Protein AF-A0A061GAI1-F1 (afdb_monomer_lite)

InterPro domains:
  IPR012349 FMN-binding split barrel [G3DSA:2.30.110.10] (2-91)
  IPR019595 Domain of unknown function DUF2470 [PF10615] (101-173)
  IPR037119 Haem oxygenase HugZ-like superfamily [G3DSA:3.20.180.10] (92-208)

Secondary structure (DSSP, 8-state):
------PPPS--EEEEEEE-STT--EEEEEEEEE----HHHHHHHHHHHHHHHSSPPPGGG--EEEEEEEEEESSTT---EEEEHHHHHHPPPPTTTTTHHHHHHHHHHH-HHHHHHHHHHTB--SS--SEEEEEEEETTEEEEEEEETTTEEEEEEEE-SS---SHHHHHHHHHHHHHHHHHHHTTSS---SPPB--EEEE------

Structure (mmCIF, N/CA/C/O backbone):
data_AF-A0A061GAI1-F1
#
_entry.id   AF-A0A061GAI1-F1
#
loop_
_atom_site.group_PDB
_atom_site.id
_atom_site.type_symbol
_atom_site.label_atom_id
_atom_site.label_alt_id
_atom_site.label_comp_id
_atom_site.label_asym_id
_atom_site.label_entity_id
_atom_site.label_seq_id
_atom_site.pdbx_PDB_ins_code
_atom_site.Cartn_x
_atom_site.Cartn_y
_atom_site.Cartn_z
_atom_site.occupancy
_atom_site.B_iso_or_equiv
_atom_site.auth_seq_id
_atom_site.auth_comp_id
_atom_site.auth_asym_id
_atom_site.auth_atom_id
_atom_site.pdbx_PDB_model_num
ATOM 1 N N . LEU A 1 1 ? 38.152 -10.320 -7.943 1.00 37.53 1 LEU A N 1
ATOM 2 C CA . LEU A 1 1 ? 36.705 -10.615 -7.884 1.00 37.53 1 LEU A CA 1
ATOM 3 C C . LEU A 1 1 ? 36.235 -10.649 -9.319 1.00 37.53 1 LEU A C 1
ATOM 5 O O . LEU A 1 1 ? 36.375 -9.650 -10.009 1.00 37.53 1 LEU A O 1
ATOM 9 N N . ASP A 1 2 ? 35.877 -11.839 -9.777 1.00 37.03 2 ASP A N 1
ATOM 10 C CA . ASP A 1 2 ? 35.670 -12.179 -11.182 1.00 37.03 2 ASP A CA 1
ATOM 11 C C . ASP A 1 2 ? 34.522 -11.339 -11.770 1.00 37.03 2 ASP A C 1
ATOM 13 O O . ASP A 1 2 ? 33.359 -11.527 -11.408 1.00 37.03 2 ASP A O 1
ATOM 17 N N . GLN A 1 3 ? 34.841 -10.372 -12.637 1.00 46.69 3 GLN A N 1
ATOM 18 C CA . GLN A 1 3 ? 33.848 -9.680 -13.462 1.00 46.69 3 GLN A CA 1
ATOM 19 C C . GLN A 1 3 ? 33.418 -10.646 -14.565 1.00 46.69 3 GLN A C 1
ATOM 21 O O . GLN A 1 3 ? 33.837 -10.546 -15.716 1.00 46.69 3 GLN A O 1
ATOM 26 N N . ALA A 1 4 ? 32.575 -11.611 -14.207 1.00 45.88 4 ALA A N 1
ATOM 27 C CA . ALA A 1 4 ? 31.812 -12.345 -15.194 1.00 45.88 4 ALA A CA 1
ATOM 28 C C . ALA A 1 4 ? 30.815 -11.359 -15.816 1.00 45.88 4 ALA A C 1
ATOM 30 O O . ALA A 1 4 ? 29.694 -11.200 -15.326 1.00 45.88 4 ALA A O 1
ATOM 31 N N . SER A 1 5 ? 31.224 -10.679 -16.888 1.00 52.88 5 SER A N 1
ATOM 32 C CA . SER A 1 5 ? 30.297 -10.096 -17.848 1.00 52.88 5 SER A CA 1
ATOM 33 C C . SER A 1 5 ? 29.480 -11.255 -18.414 1.00 52.88 5 SER A C 1
ATOM 35 O O . SER A 1 5 ? 29.870 -11.937 -19.360 1.00 52.88 5 SER A O 1
ATOM 37 N N . ARG A 1 6 ? 28.367 -11.575 -17.745 1.00 64.75 6 ARG A N 1
ATOM 38 C CA . ARG A 1 6 ? 27.438 -12.599 -18.214 1.00 64.75 6 ARG A CA 1
ATOM 39 C C . ARG A 1 6 ? 26.911 -12.102 -19.552 1.00 64.75 6 ARG A C 1
ATOM 41 O O . ARG A 1 6 ? 26.123 -11.162 -19.594 1.00 64.75 6 ARG A O 1
ATOM 48 N N . GLN A 1 7 ? 27.422 -12.684 -20.635 1.00 68.50 7 GLN A N 1
ATOM 49 C CA . GLN A 1 7 ? 26.947 -12.399 -21.981 1.00 68.50 7 GLN A CA 1
ATOM 50 C C . GLN A 1 7 ? 25.434 -12.612 -22.009 1.00 68.50 7 GLN A C 1
ATOM 52 O O . GLN A 1 7 ? 24.927 -13.573 -21.422 1.00 68.50 7 GLN A O 1
ATOM 57 N N . LEU A 1 8 ? 24.719 -11.688 -22.649 1.00 71.69 8 LEU A N 1
ATOM 58 C CA . LEU A 1 8 ? 23.270 -11.771 -22.747 1.00 71.69 8 LEU A CA 1
ATOM 59 C C . LEU A 1 8 ? 22.895 -13.091 -23.436 1.00 71.69 8 LEU A C 1
ATOM 61 O O . LEU A 1 8 ? 23.453 -13.431 -24.481 1.00 71.69 8 LEU A O 1
ATOM 65 N N . SER A 1 9 ? 21.970 -13.837 -22.836 1.00 81.75 9 SER A N 1
ATOM 66 C CA . SER A 1 9 ? 21.435 -15.060 -23.437 1.00 81.75 9 SER A CA 1
ATOM 67 C C . SER A 1 9 ? 20.745 -14.742 -24.768 1.00 81.75 9 SER A C 1
ATOM 69 O O . SER A 1 9 ? 20.179 -13.663 -24.943 1.00 81.75 9 SER A O 1
ATOM 71 N N . VAL A 1 10 ? 20.757 -15.700 -25.703 1.00 86.12 10 VAL A N 1
ATOM 72 C CA . VAL A 1 10 ? 19.958 -15.615 -26.940 1.00 86.12 10 VAL A CA 1
ATOM 73 C C . VAL A 1 10 ? 18.463 -15.573 -26.608 1.00 86.12 10 VAL A C 1
ATOM 75 O O . VAL A 1 10 ? 17.697 -14.879 -27.275 1.00 86.12 10 VAL A O 1
ATOM 78 N N . ASP A 1 11 ? 18.054 -16.290 -25.557 1.00 91.75 11 ASP A N 1
ATOM 79 C CA . ASP A 1 11 ? 16.710 -16.176 -25.001 1.00 91.75 11 ASP A CA 1
ATOM 80 C C . ASP A 1 11 ? 16.627 -14.939 -24.107 1.00 91.75 11 ASP A C 1
ATOM 82 O O . ASP A 1 11 ? 17.272 -14.869 -23.059 1.00 91.75 11 ASP A O 1
ATOM 86 N N . LYS A 1 12 ? 15.822 -13.973 -24.545 1.00 92.94 12 LYS A N 1
ATOM 87 C CA . LYS A 1 12 ? 15.635 -12.689 -23.871 1.00 92.94 12 LYS A CA 1
ATOM 88 C C . LYS A 1 12 ? 14.519 -12.712 -22.835 1.00 92.94 12 LYS A C 1
ATOM 90 O O . LYS A 1 12 ? 14.360 -11.729 -22.114 1.00 92.94 12 LYS A O 1
ATOM 95 N N . ARG A 1 13 ? 13.730 -13.792 -22.759 1.00 96.06 13 ARG A N 1
ATOM 96 C CA . ARG A 1 13 ? 12.637 -13.903 -21.784 1.00 96.06 13 ARG A CA 1
ATOM 97 C C . ARG A 1 13 ? 13.209 -13.812 -20.378 1.00 96.06 13 ARG A C 1
ATOM 99 O O . ARG A 1 13 ? 14.123 -14.548 -20.014 1.00 96.06 13 ARG A O 1
ATOM 106 N N . SER A 1 14 ? 12.670 -12.892 -19.594 1.00 96.25 14 SER A N 1
ATOM 107 C CA . SER A 1 14 ? 13.205 -12.554 -18.283 1.00 96.25 14 SER A CA 1
ATOM 108 C C . SER A 1 14 ? 12.109 -12.117 -17.321 1.00 96.25 14 SER A C 1
ATOM 110 O O . SER A 1 14 ? 10.992 -11.759 -17.710 1.00 96.25 14 SER A O 1
ATOM 112 N N . THR A 1 15 ? 12.452 -12.148 -16.039 1.00 97.25 15 THR A N 1
ATOM 113 C CA . THR A 1 15 ? 11.617 -11.622 -14.964 1.00 97.25 15 THR A CA 1
ATOM 114 C C . THR A 1 15 ? 12.468 -10.813 -13.995 1.00 97.25 15 THR A C 1
ATOM 116 O O . THR A 1 15 ? 13.561 -11.250 -13.633 1.00 97.25 15 THR A O 1
ATOM 119 N N . LEU A 1 16 ? 11.950 -9.677 -13.532 1.00 97.81 16 LEU A N 1
ATOM 120 C CA . LEU A 1 16 ? 12.529 -8.873 -12.458 1.00 97.81 16 LEU A CA 1
ATOM 121 C C . LEU A 1 16 ? 11.584 -8.892 -11.256 1.00 97.81 16 LEU A C 1
ATOM 123 O O . LEU A 1 16 ? 10.466 -8.390 -11.342 1.00 97.81 16 LEU A O 1
ATOM 127 N N . HIS A 1 17 ? 12.042 -9.466 -10.148 1.00 97.50 17 HIS A N 1
ATOM 128 C CA . HIS A 1 17 ? 11.300 -9.528 -8.892 1.00 97.50 17 HIS A CA 1
ATOM 129 C C . HIS A 1 17 ? 11.787 -8.442 -7.926 1.00 97.50 17 HIS A C 1
ATOM 131 O O . HIS A 1 17 ? 12.995 -8.281 -7.740 1.00 97.50 17 HIS A O 1
ATOM 137 N N . VAL A 1 18 ? 10.856 -7.701 -7.323 1.00 96.31 18 VAL A N 1
ATOM 138 C CA . VAL A 1 18 ? 11.131 -6.610 -6.378 1.00 96.31 18 VAL A CA 1
ATOM 139 C C . VAL A 1 18 ? 10.236 -6.761 -5.150 1.00 96.31 18 VAL A C 1
ATOM 141 O O . VAL A 1 18 ? 9.047 -7.042 -5.281 1.00 96.31 18 VAL A O 1
ATOM 144 N N . GLN A 1 19 ? 10.812 -6.538 -3.969 1.00 93.88 19 GLN A N 1
ATOM 145 C CA . GLN A 1 19 ? 10.143 -6.595 -2.666 1.00 93.88 19 GLN A CA 1
ATOM 146 C C . GLN A 1 19 ? 10.294 -5.257 -1.935 1.00 93.88 19 GLN A C 1
ATOM 148 O O . GLN A 1 19 ? 11.294 -4.558 -2.127 1.00 93.88 19 GLN A O 1
ATOM 153 N N . CYS A 1 20 ? 9.322 -4.898 -1.095 1.00 85.81 20 CYS A N 1
ATOM 154 C CA . CYS A 1 20 ? 9.329 -3.642 -0.345 1.00 85.81 20 CYS A CA 1
ATOM 155 C C . CYS A 1 20 ? 8.796 -3.829 1.084 1.00 85.81 20 CYS A C 1
ATOM 157 O O . CYS A 1 20 ? 7.689 -4.305 1.255 1.00 85.81 20 CYS A O 1
ATOM 159 N N . GLY A 1 21 ? 9.533 -3.408 2.115 1.00 71.38 21 GLY A N 1
ATOM 160 C CA . GLY A 1 21 ? 8.983 -3.230 3.469 1.00 71.38 21 GLY A CA 1
ATOM 161 C C . GLY A 1 21 ? 8.594 -4.496 4.260 1.00 71.38 21 GLY A C 1
ATOM 162 O O . GLY A 1 21 ? 8.934 -5.625 3.903 1.00 71.38 21 GLY A O 1
ATOM 163 N N . LEU A 1 22 ? 7.895 -4.262 5.384 1.00 60.31 22 LEU A N 1
ATOM 164 C CA . LEU A 1 22 ? 7.613 -5.233 6.463 1.00 60.31 22 LEU A CA 1
ATOM 165 C C . LEU A 1 22 ? 6.396 -6.154 6.222 1.00 60.31 22 LEU A C 1
ATOM 167 O O . LEU A 1 22 ? 6.447 -7.311 6.617 1.00 60.31 22 LEU A O 1
ATOM 171 N N . ARG A 1 23 ? 5.325 -5.680 5.559 1.00 69.31 23 ARG A N 1
ATOM 172 C CA . ARG A 1 23 ? 4.227 -6.519 4.990 1.00 69.31 23 ARG A CA 1
ATOM 173 C C . ARG A 1 23 ? 4.619 -7.114 3.628 1.00 69.31 23 ARG A C 1
ATOM 175 O O . ARG A 1 23 ? 3.780 -7.449 2.814 1.00 69.31 23 ARG A O 1
ATOM 182 N N . THR A 1 24 ? 5.911 -7.029 3.333 1.00 85.81 24 THR A N 1
ATOM 183 C CA . THR A 1 24 ? 6.605 -7.285 2.075 1.00 85.81 24 THR A CA 1
ATOM 184 C C . THR A 1 24 ? 5.720 -7.358 0.818 1.00 85.81 24 THR A C 1
ATOM 186 O O . THR A 1 24 ? 5.683 -8.425 0.201 1.00 85.81 24 THR A O 1
ATOM 189 N N . PRO A 1 25 ? 5.053 -6.264 0.368 1.00 92.12 25 PRO A N 1
ATOM 190 C CA . PRO A 1 25 ? 4.434 -6.251 -0.949 1.00 92.12 25 PRO A CA 1
ATOM 191 C C . PRO A 1 25 ? 5.486 -6.456 -2.033 1.00 92.12 25 PRO A C 1
ATOM 193 O O . PRO A 1 25 ? 6.634 -6.003 -1.920 1.00 92.12 25 PRO A O 1
ATOM 196 N N . GLN A 1 26 ? 5.099 -7.161 -3.092 1.00 95.00 26 GLN A N 1
ATOM 197 C CA . GLN A 1 26 ? 6.044 -7.643 -4.099 1.00 95.00 26 GLN A CA 1
ATOM 198 C C . GLN A 1 26 ? 5.463 -7.472 -5.484 1.00 95.00 26 GLN A C 1
ATOM 200 O O . GLN A 1 26 ? 4.257 -7.616 -5.698 1.00 95.00 26 GLN A O 1
ATOM 205 N N . CYS A 1 27 ? 6.341 -7.235 -6.449 1.00 96.94 27 CYS A N 1
ATOM 206 C CA . CYS A 1 27 ? 5.964 -7.322 -7.843 1.00 96.94 27 CYS A CA 1
ATOM 207 C C . CYS A 1 27 ? 6.991 -8.106 -8.658 1.00 96.94 27 CYS A C 1
ATOM 209 O O . CYS A 1 27 ? 8.195 -8.057 -8.408 1.00 96.94 27 CYS A O 1
ATOM 211 N N . THR A 1 28 ? 6.497 -8.852 -9.645 1.00 98.00 28 THR A N 1
ATOM 212 C CA . THR A 1 28 ? 7.327 -9.552 -10.627 1.00 98.00 28 THR A CA 1
ATOM 213 C C . THR A 1 28 ? 6.999 -9.020 -12.009 1.00 98.00 28 THR A C 1
ATOM 215 O O . THR A 1 28 ? 5.919 -9.263 -12.545 1.00 98.00 28 THR A O 1
ATOM 218 N N . ILE A 1 29 ? 7.936 -8.279 -12.588 1.00 98.31 29 ILE A N 1
ATOM 219 C CA . ILE A 1 29 ? 7.842 -7.748 -13.945 1.00 98.31 29 ILE A CA 1
ATOM 220 C C . ILE A 1 29 ? 8.307 -8.844 -14.897 1.00 98.31 29 ILE A C 1
ATOM 222 O O . ILE A 1 29 ? 9.451 -9.281 -14.810 1.00 98.31 29 ILE A O 1
ATOM 226 N N . GLN A 1 30 ? 7.435 -9.287 -15.796 1.00 98.25 30 GLN A N 1
ATOM 227 C CA . GLN A 1 30 ? 7.747 -10.268 -16.833 1.00 98.25 30 GLN A CA 1
ATOM 228 C C . GLN A 1 30 ? 7.898 -9.555 -18.179 1.00 98.25 30 GLN A C 1
ATOM 230 O O . GLN A 1 30 ? 7.067 -8.711 -18.525 1.00 98.25 30 GLN A O 1
ATOM 235 N N . GLY A 1 31 ? 8.943 -9.896 -18.934 1.00 97.25 31 GLY A N 1
ATOM 236 C CA . GLY A 1 31 ? 9.213 -9.260 -20.220 1.00 97.25 31 GLY A CA 1
ATOM 237 C C . GLY A 1 31 ? 10.496 -9.728 -20.897 1.00 97.25 31 GLY A C 1
ATOM 238 O O . GLY A 1 31 ? 11.014 -10.809 -20.593 1.00 97.25 31 GLY A O 1
ATOM 239 N N . SER A 1 32 ? 11.037 -8.902 -21.791 1.00 96.00 32 SER A N 1
ATOM 240 C CA . SER A 1 32 ? 12.296 -9.176 -22.490 1.00 96.00 32 SER A CA 1
ATOM 241 C C . SER A 1 32 ? 13.434 -8.285 -21.996 1.00 96.00 32 SER A C 1
ATOM 243 O O . SER A 1 32 ? 13.274 -7.074 -21.857 1.00 96.00 32 SER A O 1
ATOM 245 N N . LEU A 1 33 ? 14.589 -8.890 -21.705 1.00 95.38 33 LEU A N 1
ATOM 246 C CA . LEU A 1 33 ? 15.800 -8.166 -21.332 1.00 95.38 33 LEU A CA 1
ATOM 247 C C . LEU A 1 33 ? 16.596 -7.815 -22.589 1.00 95.38 33 LEU A C 1
ATOM 249 O O . LEU A 1 33 ? 17.028 -8.698 -23.332 1.00 95.38 33 LEU A O 1
ATOM 253 N N . ASP A 1 34 ? 16.842 -6.527 -22.788 1.00 91.56 34 ASP A N 1
ATOM 254 C CA . ASP A 1 34 ? 17.487 -6.000 -23.982 1.00 91.56 34 ASP A CA 1
ATOM 255 C C . ASP A 1 34 ? 18.559 -4.958 -23.646 1.00 91.56 34 ASP A C 1
ATOM 257 O O . ASP A 1 34 ? 18.456 -4.213 -22.665 1.00 91.56 34 ASP A O 1
ATOM 261 N N . LYS A 1 35 ? 19.590 -4.871 -24.500 1.00 90.75 35 LYS A N 1
ATOM 262 C CA . LYS A 1 35 ? 20.488 -3.711 -24.503 1.00 90.75 35 LYS A CA 1
ATOM 263 C C . LYS A 1 35 ? 19.795 -2.537 -25.207 1.00 90.75 35 LYS A C 1
ATOM 265 O O . LYS A 1 35 ? 19.288 -2.715 -26.318 1.00 90.75 35 LYS A O 1
ATOM 270 N N . PRO A 1 36 ? 19.791 -1.332 -24.617 1.00 88.50 36 PRO A N 1
ATOM 271 C CA . PRO A 1 36 ? 19.250 -0.148 -25.274 1.00 88.50 36 PRO A CA 1
ATOM 272 C C . PRO A 1 36 ? 20.115 0.239 -26.483 1.00 88.50 36 PRO A C 1
ATOM 274 O O . PRO A 1 36 ? 21.274 0.607 -26.334 1.00 88.50 36 PRO A O 1
ATOM 277 N N . ALA A 1 37 ? 19.547 0.171 -27.689 1.00 83.50 37 ALA A N 1
ATOM 278 C CA . ALA A 1 37 ? 20.254 0.530 -28.925 1.00 83.50 37 ALA A CA 1
ATOM 279 C C . ALA A 1 37 ? 20.243 2.044 -29.222 1.00 83.50 37 ALA A C 1
ATOM 281 O O . ALA A 1 37 ? 21.075 2.543 -29.976 1.00 83.50 37 ALA A O 1
ATOM 282 N N . ASP A 1 38 ? 19.289 2.780 -28.651 1.00 89.75 38 ASP A N 1
ATOM 283 C CA . ASP A 1 38 ? 19.089 4.206 -28.908 1.00 89.75 38 ASP A CA 1
ATOM 284 C C . ASP A 1 38 ? 19.922 5.073 -27.945 1.00 89.75 38 ASP A C 1
ATOM 286 O O . ASP A 1 38 ? 19.742 5.045 -26.723 1.00 89.75 38 ASP A O 1
ATOM 290 N N . ALA A 1 39 ? 20.799 5.910 -28.508 1.00 88.62 39 ALA A N 1
ATOM 291 C CA . ALA A 1 39 ? 21.655 6.838 -27.768 1.00 88.62 39 ALA A CA 1
ATOM 292 C C . ALA A 1 39 ? 20.880 7.878 -26.931 1.00 88.62 39 ALA A C 1
ATOM 294 O O . ALA A 1 39 ? 21.422 8.460 -25.987 1.00 88.62 39 ALA A O 1
ATOM 295 N N . THR A 1 40 ? 19.624 8.176 -27.269 1.00 90.75 40 THR A N 1
ATOM 296 C CA . THR A 1 40 ? 18.758 9.053 -26.464 1.00 90.75 40 THR A CA 1
ATOM 297 C C . THR A 1 40 ? 18.228 8.329 -25.227 1.00 90.75 40 THR A C 1
ATOM 299 O O . THR A 1 40 ? 18.242 8.895 -24.130 1.00 90.75 40 THR A O 1
ATOM 302 N N . VAL A 1 41 ? 17.844 7.059 -25.377 1.00 90.00 41 VAL A N 1
ATOM 303 C CA . VAL A 1 41 ? 17.404 6.190 -24.280 1.00 90.00 41 VAL A CA 1
ATOM 304 C C . VAL A 1 41 ? 18.552 5.951 -23.303 1.00 90.00 41 VAL A C 1
ATOM 306 O O . VAL A 1 41 ? 18.362 6.132 -22.102 1.00 90.00 41 VAL A O 1
ATOM 309 N N . LEU A 1 42 ? 19.754 5.654 -23.805 1.00 90.62 42 LEU A N 1
ATOM 310 C CA . LEU A 1 42 ? 20.963 5.515 -22.986 1.00 90.62 42 LEU A CA 1
ATOM 311 C C . LEU A 1 42 ? 21.230 6.765 -22.139 1.00 90.62 42 LEU A C 1
ATOM 313 O O . LEU A 1 42 ? 21.313 6.680 -20.914 1.00 90.62 42 LEU A O 1
ATOM 317 N N . ARG A 1 43 ? 21.258 7.954 -22.758 1.00 91.12 43 ARG A N 1
ATOM 318 C CA . ARG A 1 43 ? 21.443 9.224 -22.029 1.00 91.12 43 ARG A CA 1
ATOM 319 C C . ARG A 1 43 ? 20.391 9.434 -20.938 1.00 91.12 43 ARG A C 1
ATOM 321 O O . ARG A 1 43 ? 20.726 9.883 -19.839 1.00 91.12 43 ARG A O 1
ATOM 328 N N . ARG A 1 44 ? 19.128 9.084 -21.210 1.00 92.62 44 ARG A N 1
ATOM 329 C CA . ARG A 1 44 ? 18.052 9.135 -20.209 1.00 92.62 44 ARG A CA 1
ATOM 330 C C . ARG A 1 44 ? 18.315 8.166 -19.055 1.00 92.62 44 ARG A C 1
ATOM 332 O O . ARG A 1 44 ? 18.166 8.573 -17.905 1.00 92.62 44 ARG A O 1
ATOM 339 N N . LEU A 1 45 ? 18.718 6.926 -19.336 1.00 92.75 45 LEU A N 1
ATOM 340 C CA . LEU A 1 45 ? 19.038 5.934 -18.306 1.00 92.75 45 LEU A CA 1
ATOM 341 C C . LEU A 1 45 ? 20.191 6.392 -17.409 1.00 92.75 45 LEU A C 1
ATOM 343 O O . LEU A 1 45 ? 20.044 6.333 -16.192 1.00 92.75 45 LEU A O 1
ATOM 347 N N . HIS A 1 46 ? 21.274 6.939 -17.971 1.00 92.19 46 HIS A N 1
ATOM 348 C CA . HIS A 1 46 ? 22.365 7.510 -17.168 1.00 92.19 46 HIS A CA 1
ATOM 349 C C . HIS A 1 46 ? 21.887 8.624 -16.249 1.00 92.19 46 HIS A C 1
ATOM 351 O O . HIS A 1 46 ? 22.251 8.657 -15.074 1.00 92.19 46 HIS A O 1
ATOM 357 N N . SER A 1 47 ? 21.068 9.539 -16.772 1.00 93.75 47 SER A N 1
ATOM 358 C CA . SER A 1 47 ? 20.529 10.643 -15.980 1.00 93.75 47 SER A CA 1
ATOM 359 C C . SER A 1 47 ? 19.676 10.131 -14.817 1.00 93.75 47 SER A C 1
ATOM 361 O O . SER A 1 47 ? 19.857 10.577 -13.683 1.00 93.75 47 SER A O 1
ATOM 363 N N . VAL A 1 48 ? 18.798 9.155 -15.072 1.00 94.56 48 VAL A N 1
ATOM 364 C CA . VAL A 1 48 ? 17.947 8.541 -14.043 1.00 94.56 48 VAL A CA 1
ATOM 365 C C . VAL A 1 48 ? 18.781 7.770 -13.018 1.00 94.56 48 VAL A C 1
ATOM 367 O O . VAL A 1 48 ? 18.561 7.944 -11.821 1.00 94.56 48 VAL A O 1
ATOM 370 N N . TRP A 1 49 ? 19.759 6.974 -13.460 1.00 95.44 49 TRP A N 1
ATOM 371 C CA . TRP A 1 49 ? 20.653 6.220 -12.579 1.00 95.44 49 TRP A CA 1
ATOM 372 C C . TRP A 1 49 ? 21.451 7.150 -11.669 1.00 95.44 49 TRP A C 1
ATOM 374 O O . TRP A 1 49 ? 21.396 7.018 -10.449 1.00 95.44 49 TRP A O 1
ATOM 384 N N . LYS A 1 50 ? 22.114 8.157 -12.247 1.00 95.25 50 LYS A N 1
ATOM 385 C CA . LYS A 1 50 ? 22.902 9.136 -11.494 1.00 95.25 50 LYS A CA 1
ATOM 386 C C . LYS A 1 50 ? 22.044 9.924 -10.512 1.00 95.25 50 LYS A C 1
ATOM 388 O O . LYS A 1 50 ? 22.470 10.157 -9.388 1.00 95.25 50 LYS A O 1
ATOM 393 N N . LYS A 1 51 ? 20.828 10.312 -10.907 1.00 95.88 51 LYS A N 1
ATOM 394 C CA . LYS A 1 51 ? 19.889 10.990 -10.005 1.00 95.88 51 LYS A CA 1
ATOM 395 C C . LYS A 1 51 ? 19.476 10.094 -8.833 1.00 95.88 51 LYS A C 1
ATOM 397 O O . LYS A 1 51 ? 19.321 10.602 -7.730 1.00 95.88 51 LYS A O 1
ATOM 402 N N . ARG A 1 52 ? 19.272 8.794 -9.070 1.00 94.94 52 ARG A N 1
ATOM 403 C CA . ARG A 1 52 ? 18.799 7.845 -8.051 1.00 94.94 52 ARG A CA 1
ATOM 404 C C . ARG A 1 52 ? 19.904 7.369 -7.107 1.00 94.94 52 ARG A C 1
ATOM 406 O O . ARG A 1 52 ? 19.647 7.254 -5.917 1.00 94.94 52 ARG A O 1
ATOM 413 N N . PHE A 1 53 ? 21.094 7.083 -7.631 1.00 95.25 53 PHE A N 1
ATOM 414 C CA . PHE A 1 53 ? 22.180 6.437 -6.885 1.00 95.25 53 PHE A CA 1
ATOM 415 C C . PHE A 1 53 ? 23.386 7.347 -6.620 1.00 95.25 53 PHE A C 1
ATOM 417 O O . PHE A 1 53 ? 24.271 6.969 -5.869 1.00 95.25 53 PHE A O 1
ATOM 424 N N . GLY A 1 54 ? 23.454 8.538 -7.224 1.00 94.75 54 GLY A N 1
ATOM 425 C CA . GLY A 1 54 ? 24.586 9.461 -7.060 1.00 94.75 54 GLY A CA 1
ATOM 426 C C . GLY A 1 54 ? 25.851 9.074 -7.838 1.00 94.75 54 GLY A C 1
ATOM 427 O O . GLY A 1 54 ? 26.830 9.816 -7.816 1.00 94.75 54 GLY A O 1
ATOM 428 N N . GLU A 1 55 ? 25.827 7.961 -8.570 1.00 94.19 55 GLU A N 1
ATOM 429 C CA . GLU A 1 55 ? 26.985 7.379 -9.255 1.00 94.19 55 GLU A CA 1
ATOM 430 C C . GLU A 1 55 ? 26.792 7.330 -10.776 1.00 94.19 55 GLU A C 1
ATOM 432 O O . GLU A 1 55 ? 25.674 7.407 -11.290 1.00 94.19 55 GLU A O 1
ATOM 437 N N . VAL A 1 56 ? 27.891 7.214 -11.525 1.00 91.44 56 VAL A N 1
ATOM 438 C CA . VAL A 1 56 ? 27.847 7.033 -12.983 1.00 91.44 56 VAL A CA 1
ATOM 439 C C . VAL A 1 56 ? 27.827 5.536 -13.284 1.00 91.44 56 VAL A C 1
ATOM 441 O O . VAL A 1 56 ? 28.751 4.826 -12.905 1.00 91.44 56 VAL A O 1
ATOM 444 N N . ALA A 1 57 ? 26.777 5.065 -13.957 1.00 89.00 57 ALA A N 1
ATOM 445 C CA . ALA A 1 57 ? 26.719 3.692 -14.453 1.00 89.00 57 ALA A CA 1
ATOM 446 C C . ALA A 1 57 ? 27.668 3.492 -15.640 1.00 89.00 57 ALA A C 1
ATOM 448 O O . ALA A 1 57 ? 27.831 4.397 -16.458 1.00 89.00 57 ALA A O 1
ATOM 449 N N . ASP A 1 58 ? 28.228 2.292 -15.750 1.00 88.94 58 ASP A N 1
ATOM 450 C CA . ASP A 1 58 ? 28.900 1.818 -16.957 1.00 88.94 58 ASP A CA 1
ATOM 451 C C . ASP A 1 58 ? 27.869 1.546 -18.068 1.00 88.94 58 ASP A C 1
ATOM 453 O O . ASP A 1 58 ? 26.912 0.798 -17.856 1.00 88.94 58 ASP A O 1
ATOM 457 N N . GLU A 1 59 ? 28.066 2.159 -19.241 1.00 83.94 59 GLU A N 1
ATOM 458 C CA . GLU A 1 59 ? 27.185 2.045 -20.416 1.00 83.94 59 GLU A CA 1
ATOM 459 C C . GLU A 1 59 ? 26.981 0.589 -20.837 1.00 83.94 59 GLU A C 1
ATOM 461 O O . GLU A 1 59 ? 25.861 0.173 -21.149 1.00 83.94 59 GLU A O 1
ATOM 466 N N . ASP A 1 60 ? 28.045 -0.213 -20.779 1.00 85.88 60 ASP A N 1
ATOM 467 C CA . ASP A 1 60 ? 28.005 -1.608 -21.207 1.00 85.88 60 ASP A CA 1
ATOM 468 C C . ASP A 1 60 ? 27.235 -2.525 -20.254 1.00 85.88 60 ASP A C 1
ATOM 470 O O . ASP A 1 60 ? 26.840 -3.632 -20.648 1.00 85.88 60 ASP A O 1
ATOM 474 N N . SER A 1 61 ? 26.975 -2.039 -19.042 1.00 88.75 61 SER A N 1
ATOM 475 C CA . SER A 1 61 ? 26.274 -2.735 -17.967 1.00 88.75 61 SER A CA 1
ATOM 476 C C . SER A 1 61 ? 24.803 -2.313 -17.830 1.00 88.75 61 SER A C 1
ATOM 478 O O . SER A 1 61 ? 24.109 -2.792 -16.931 1.00 88.75 61 SER A O 1
ATOM 480 N N . LEU A 1 62 ? 24.298 -1.442 -18.713 1.00 90.88 62 LEU A N 1
ATOM 481 C CA . LEU A 1 62 ? 22.899 -1.011 -18.718 1.00 90.88 62 LEU A CA 1
ATOM 482 C C . LEU A 1 62 ? 22.017 -1.907 -19.595 1.00 90.88 62 LEU A C 1
ATOM 484 O O . LEU A 1 62 ? 22.274 -2.115 -20.781 1.00 90.88 62 LEU A O 1
ATOM 488 N N . TYR A 1 63 ? 20.913 -2.368 -19.008 1.00 91.94 63 TYR A N 1
ATOM 489 C CA . TYR A 1 63 ? 19.897 -3.185 -19.668 1.00 91.94 63 TYR A CA 1
ATOM 490 C C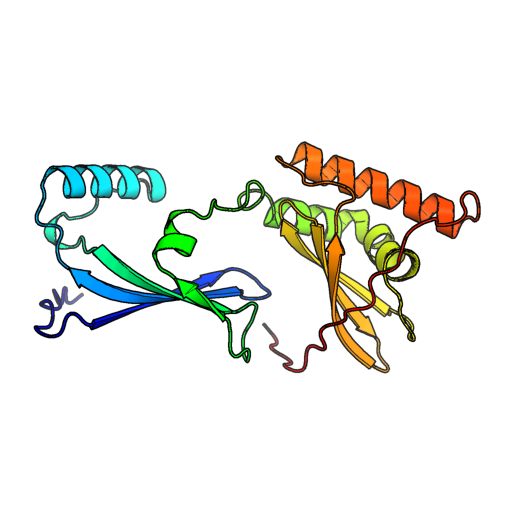 . TYR A 1 63 ? 18.497 -2.659 -19.348 1.00 91.94 63 TYR A C 1
ATOM 492 O O . TYR A 1 63 ? 18.277 -2.040 -18.304 1.00 91.94 63 TYR A O 1
ATOM 500 N N . ILE A 1 64 ? 17.547 -2.915 -20.244 1.00 93.50 64 ILE A N 1
ATOM 501 C CA . ILE A 1 64 ? 16.129 -2.596 -20.060 1.00 93.50 64 ILE A CA 1
ATOM 502 C C . ILE A 1 64 ? 15.339 -3.898 -20.060 1.00 93.50 64 ILE A C 1
ATOM 504 O O . ILE A 1 64 ? 15.566 -4.755 -20.908 1.00 93.50 64 ILE A O 1
ATOM 508 N N . VAL A 1 65 ? 14.395 -4.018 -19.129 1.00 95.31 65 VAL A N 1
ATOM 509 C CA . VAL A 1 65 ? 13.328 -5.018 -19.210 1.00 95.31 65 VAL A CA 1
ATOM 510 C C . VAL A 1 65 ? 12.120 -4.350 -19.862 1.00 95.31 65 VAL A C 1
ATOM 512 O O . VAL A 1 65 ? 11.530 -3.448 -19.261 1.00 95.31 65 VAL A O 1
ATOM 515 N N . ASP A 1 66 ? 11.768 -4.753 -21.083 1.00 94.81 66 ASP A N 1
ATOM 516 C CA . ASP A 1 66 ? 10.525 -4.314 -21.721 1.00 94.81 66 ASP A CA 1
ATOM 517 C C . ASP A 1 66 ? 9.352 -5.076 -21.102 1.00 94.81 66 ASP A C 1
ATOM 519 O O . ASP A 1 66 ? 9.182 -6.276 -21.314 1.00 94.81 66 ASP A O 1
ATOM 523 N N . ALA A 1 67 ? 8.599 -4.396 -20.238 1.00 96.25 67 ALA A N 1
ATOM 524 C CA . ALA A 1 67 ? 7.570 -5.016 -19.417 1.00 96.25 67 ALA A CA 1
ATOM 525 C C . ALA A 1 67 ? 6.346 -5.410 -20.258 1.00 96.25 67 ALA A C 1
ATOM 527 O O . ALA A 1 67 ? 5.633 -4.548 -20.770 1.00 96.25 67 ALA A O 1
ATOM 528 N N . GLU A 1 68 ? 6.043 -6.705 -20.312 1.00 97.62 68 GLU A N 1
ATOM 529 C CA . GLU A 1 68 ? 4.842 -7.245 -20.961 1.00 97.62 68 GLU A CA 1
ATOM 530 C C . GLU A 1 68 ? 3.654 -7.279 -19.990 1.00 97.62 68 GLU A C 1
ATOM 532 O O . GLU A 1 68 ? 2.521 -6.937 -20.344 1.00 97.62 68 GLU A O 1
ATOM 537 N N . ARG A 1 69 ? 3.916 -7.673 -18.740 1.00 97.88 69 ARG A N 1
ATOM 538 C CA . ARG A 1 69 ? 2.938 -7.720 -17.645 1.00 97.88 69 ARG A CA 1
ATOM 539 C C . ARG A 1 69 ? 3.636 -7.753 -16.288 1.00 97.88 69 ARG A C 1
ATOM 541 O O . ARG A 1 69 ? 4.805 -8.125 -16.193 1.00 97.88 69 ARG A O 1
ATOM 548 N N . VAL A 1 70 ? 2.910 -7.393 -15.237 1.00 98.44 70 VAL A N 1
ATOM 549 C CA . VAL A 1 70 ? 3.418 -7.352 -13.860 1.00 98.44 70 VAL A CA 1
ATOM 550 C C . VAL A 1 70 ? 2.512 -8.184 -12.962 1.00 98.44 70 VAL A C 1
ATOM 552 O O . VAL A 1 70 ? 1.303 -7.985 -12.971 1.00 98.44 70 VAL A O 1
ATOM 555 N N . LEU A 1 71 ? 3.072 -9.114 -12.196 1.00 98.25 71 LEU A N 1
ATOM 556 C CA . LEU A 1 71 ? 2.356 -9.799 -11.118 1.00 98.25 71 LEU A CA 1
ATOM 557 C C . LEU A 1 71 ? 2.533 -8.991 -9.833 1.00 98.25 71 LEU A C 1
ATOM 559 O O . LEU A 1 71 ? 3.667 -8.847 -9.390 1.00 98.25 71 LEU A O 1
ATOM 563 N N . GLN A 1 72 ? 1.451 -8.475 -9.254 1.00 97.38 72 GLN A N 1
ATOM 564 C CA . GLN A 1 72 ? 1.450 -7.755 -7.976 1.00 97.38 72 GLN A CA 1
ATOM 565 C C . GLN A 1 72 ? 0.940 -8.667 -6.856 1.00 97.38 72 GLN A C 1
ATOM 567 O O . GLN A 1 72 ? -0.099 -9.299 -7.020 1.00 97.38 72 GLN A O 1
ATOM 572 N N . MET A 1 73 ? 1.626 -8.698 -5.715 1.00 95.06 73 MET A N 1
ATOM 573 C CA . MET A 1 73 ? 1.247 -9.456 -4.514 1.00 95.06 73 MET A CA 1
ATOM 574 C C . MET A 1 73 ? 1.264 -8.521 -3.299 1.00 95.06 73 MET A C 1
ATOM 576 O O . MET A 1 73 ? 2.152 -7.669 -3.200 1.00 95.06 73 MET A O 1
ATOM 580 N N . GLU A 1 74 ? 0.274 -8.631 -2.406 1.00 90.62 74 GLU A N 1
ATOM 581 C CA . GLU A 1 74 ? 0.219 -7.790 -1.198 1.00 90.62 74 GLU A CA 1
ATOM 582 C C . GLU A 1 74 ? 1.212 -8.239 -0.128 1.00 90.62 74 GLU A C 1
ATOM 584 O O . GLU A 1 74 ? 1.777 -7.383 0.539 1.00 90.62 74 GLU A O 1
ATOM 589 N N . ASP A 1 75 ? 1.423 -9.546 0.015 1.00 89.62 75 ASP A N 1
ATOM 590 C CA . ASP A 1 75 ? 2.410 -10.157 0.905 1.00 89.62 75 ASP A CA 1
ATOM 591 C C . ASP A 1 75 ? 2.787 -11.558 0.364 1.00 89.62 75 ASP A C 1
ATOM 593 O O . ASP A 1 75 ? 2.334 -11.986 -0.706 1.00 89.62 75 ASP A O 1
ATOM 597 N N . PHE A 1 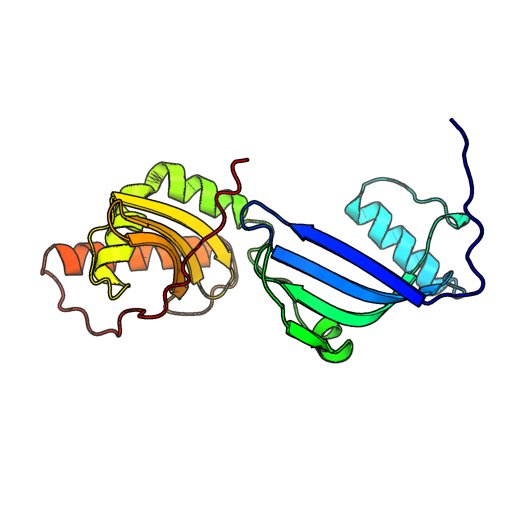76 ? 3.642 -12.281 1.082 1.00 87.62 76 PHE A N 1
ATOM 598 C CA . PHE A 1 76 ? 3.975 -13.675 0.814 1.00 87.62 76 PHE A CA 1
ATOM 599 C C . PHE A 1 76 ? 2.751 -14.597 0.910 1.00 87.62 76 PHE A C 1
ATOM 601 O O . PHE A 1 76 ? 1.807 -14.348 1.654 1.00 87.62 76 PHE A O 1
ATOM 608 N N . ASN A 1 77 ? 2.829 -15.741 0.221 1.00 86.31 77 ASN A N 1
ATOM 609 C CA . ASN A 1 77 ? 1.781 -16.770 0.184 1.00 86.31 77 ASN A CA 1
ATOM 610 C C . ASN A 1 77 ? 0.432 -16.281 -0.374 1.00 86.31 77 ASN A C 1
ATOM 612 O O . ASN A 1 77 ? -0.619 -16.808 -0.012 1.00 86.31 77 ASN A O 1
ATOM 616 N N . GLU A 1 78 ? 0.469 -15.310 -1.284 1.00 88.88 78 GLU A N 1
ATOM 617 C CA . GLU A 1 78 ? -0.696 -14.837 -2.027 1.00 88.88 78 GLU A CA 1
ATOM 618 C C . GLU A 1 78 ? -0.540 -15.120 -3.521 1.00 88.88 78 GLU A C 1
ATOM 620 O O . GLU A 1 78 ? 0.555 -15.002 -4.068 1.00 88.88 78 GLU A O 1
ATOM 625 N N . ASP A 1 79 ? -1.643 -15.452 -4.196 1.00 90.19 79 ASP A N 1
ATOM 626 C CA . ASP A 1 79 ? -1.641 -15.732 -5.641 1.00 90.19 79 ASP A CA 1
ATOM 627 C C . ASP A 1 79 ? -1.298 -14.488 -6.485 1.00 90.19 79 ASP A C 1
ATOM 629 O O . ASP A 1 79 ? -0.768 -14.596 -7.594 1.00 90.19 79 ASP A O 1
ATOM 633 N N . GLY A 1 80 ? -1.589 -13.296 -5.953 1.00 93.44 80 GLY A N 1
ATOM 634 C CA . GLY A 1 80 ? -1.385 -12.017 -6.623 1.00 93.44 80 GLY A CA 1
ATOM 635 C C . GLY A 1 80 ? -2.362 -11.736 -7.767 1.00 93.44 80 GLY A C 1
ATOM 636 O O . GLY A 1 80 ? -3.268 -12.507 -8.078 1.00 93.44 80 GLY A O 1
ATOM 637 N N . VAL A 1 81 ? -2.177 -10.584 -8.410 1.00 97.44 81 VAL A N 1
ATOM 638 C CA . VAL A 1 81 ? -2.996 -10.115 -9.533 1.0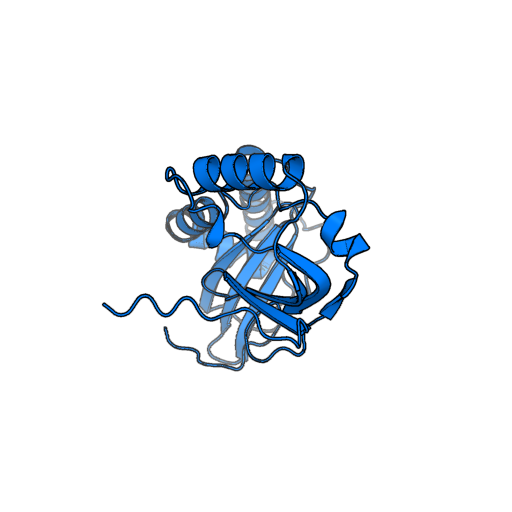0 97.44 81 VAL A CA 1
ATOM 639 C C . VAL A 1 81 ? -2.096 -9.705 -10.692 1.00 97.44 81 VAL A C 1
ATOM 641 O O . VAL A 1 81 ? -1.120 -8.972 -10.521 1.00 97.44 81 VAL A O 1
ATOM 644 N N . TRP A 1 82 ? -2.440 -10.162 -11.896 1.00 97.94 82 TRP A N 1
ATOM 645 C CA . TRP A 1 82 ? -1.764 -9.738 -13.118 1.00 97.94 82 TRP A CA 1
ATOM 646 C C . TRP A 1 82 ? -2.239 -8.354 -13.564 1.00 97.94 82 TRP A C 1
ATOM 648 O O . TRP A 1 82 ? -3.427 -8.120 -13.777 1.00 97.94 82 TRP A O 1
ATOM 658 N N . VAL A 1 83 ? -1.280 -7.463 -13.784 1.00 98.12 83 VAL A N 1
ATOM 659 C CA . VAL A 1 83 ? -1.452 -6.106 -14.301 1.00 98.12 83 VAL A CA 1
ATOM 660 C C . VAL A 1 83 ? -0.851 -6.035 -15.703 1.00 98.12 83 VAL A C 1
ATOM 662 O O . VAL A 1 83 ? 0.257 -6.516 -15.956 1.00 98.12 83 VAL A O 1
ATOM 665 N N . THR A 1 84 ? -1.584 -5.439 -16.640 1.00 98.12 84 THR A N 1
ATOM 666 C CA . THR A 1 84 ? -1.112 -5.241 -18.017 1.00 98.12 84 THR A CA 1
ATOM 667 C C . THR A 1 84 ? -0.005 -4.187 -18.071 1.00 98.12 84 THR A C 1
ATOM 669 O O . THR A 1 84 ? 0.036 -3.272 -17.247 1.00 98.12 84 THR A O 1
ATOM 672 N N . SER A 1 85 ? 0.882 -4.264 -19.065 1.00 97.25 85 SER A N 1
ATOM 673 C CA . SER A 1 85 ? 1.948 -3.268 -19.249 1.00 97.25 85 SER A CA 1
ATOM 674 C C . SER A 1 85 ? 1.426 -1.837 -19.400 1.00 97.25 85 SER A C 1
ATOM 676 O O . SER A 1 85 ? 2.035 -0.901 -18.882 1.00 97.25 85 SER A O 1
ATOM 678 N N . SER A 1 86 ? 0.282 -1.653 -20.065 1.00 97.56 86 SER A N 1
ATOM 679 C CA . SER A 1 86 ? -0.351 -0.343 -20.236 1.00 97.56 86 SER A CA 1
ATOM 680 C C . SER A 1 86 ? -0.896 0.208 -18.920 1.00 97.56 86 SER A C 1
ATOM 682 O O . SER A 1 86 ? -0.642 1.370 -18.608 1.00 97.56 86 SER A O 1
ATOM 684 N N . ALA A 1 87 ? -1.586 -0.613 -18.122 1.00 97.88 87 ALA A N 1
ATOM 685 C CA . ALA A 1 87 ? -2.061 -0.212 -16.800 1.00 97.88 87 ALA A CA 1
ATOM 686 C C . ALA A 1 87 ? -0.889 0.120 -15.865 1.00 97.88 87 ALA A C 1
ATOM 688 O O . ALA A 1 87 ? -0.910 1.159 -15.214 1.00 97.88 87 ALA A O 1
ATOM 689 N N . TYR A 1 88 ? 0.166 -0.702 -15.871 1.00 97.38 88 TYR A N 1
ATOM 690 C CA . TYR A 1 88 ? 1.383 -0.451 -15.099 1.00 97.38 88 TYR A CA 1
ATOM 691 C C . TYR A 1 88 ? 2.074 0.858 -15.510 1.00 97.38 88 TYR A C 1
ATOM 693 O O . TYR A 1 88 ? 2.425 1.665 -14.656 1.00 97.38 88 TYR A O 1
ATOM 701 N N . ARG A 1 89 ? 2.224 1.112 -16.818 1.00 96.69 89 ARG A N 1
ATOM 702 C CA . ARG A 1 89 ? 2.855 2.336 -17.342 1.00 96.69 89 ARG A CA 1
ATOM 703 C C . ARG A 1 89 ? 2.063 3.605 -17.011 1.00 96.69 89 ARG A C 1
ATOM 705 O O . ARG A 1 89 ? 2.674 4.653 -16.824 1.00 96.69 89 ARG A O 1
ATOM 712 N N . ASN A 1 90 ? 0.734 3.521 -16.998 1.00 97.44 90 ASN A N 1
ATOM 713 C CA . ASN A 1 90 ? -0.147 4.670 -16.782 1.00 97.44 90 ASN A CA 1
ATOM 714 C C . ASN A 1 90 ? -0.462 4.923 -15.300 1.00 97.44 90 ASN A C 1
ATOM 716 O O . ASN A 1 90 ? -1.037 5.961 -14.971 1.00 97.44 90 ASN A O 1
ATOM 720 N N . ALA A 1 91 ? -0.120 3.988 -14.413 1.00 97.56 91 ALA A N 1
ATOM 721 C CA . ALA A 1 91 ? -0.263 4.169 -12.978 1.00 97.56 91 ALA A CA 1
ATOM 722 C C . ALA A 1 91 ? 0.741 5.204 -12.453 1.00 97.56 91 ALA A C 1
ATOM 724 O O . ALA A 1 91 ? 1.868 5.315 -12.937 1.00 97.56 91 ALA A O 1
ATOM 725 N N . ASN A 1 92 ? 0.336 5.939 -11.419 1.00 97.00 92 ASN A N 1
ATOM 726 C CA . ASN A 1 92 ? 1.218 6.856 -10.709 1.00 97.00 92 ASN A CA 1
ATOM 727 C C . ASN A 1 92 ? 1.682 6.210 -9.398 1.00 97.00 92 ASN A C 1
ATOM 729 O O . ASN A 1 92 ? 0.856 5.608 -8.707 1.00 97.00 92 ASN A O 1
ATOM 733 N N . PRO A 1 93 ? 2.968 6.346 -9.026 1.00 96.81 93 PRO A N 1
ATOM 734 C CA . PRO A 1 93 ? 3.422 5.990 -7.689 1.00 96.81 93 PRO A CA 1
ATOM 735 C C . PRO A 1 93 ? 2.637 6.768 -6.632 1.00 96.81 93 PRO A C 1
ATOM 737 O O . PRO A 1 93 ? 2.310 7.937 -6.847 1.00 96.81 93 PRO A O 1
ATOM 740 N N . ASP A 1 94 ? 2.392 6.144 -5.481 1.00 97.94 94 ASP A N 1
ATOM 741 C CA . ASP A 1 94 ? 1.661 6.798 -4.397 1.00 97.94 94 ASP A CA 1
ATOM 742 C C . ASP A 1 94 ? 2.374 8.097 -3.948 1.00 97.94 94 ASP A C 1
ATOM 744 O O . ASP A 1 94 ? 3.614 8.105 -3.839 1.00 97.94 94 ASP A O 1
ATOM 748 N N . PRO A 1 95 ? 1.639 9.207 -3.728 1.00 98.19 95 PRO A N 1
ATOM 749 C CA . PRO A 1 95 ? 2.226 10.480 -3.314 1.00 98.19 95 PRO A CA 1
ATOM 750 C C . PRO A 1 95 ? 2.854 10.429 -1.916 1.00 98.19 95 PRO A C 1
ATOM 752 O O . PRO A 1 95 ? 3.757 11.218 -1.642 1.00 98.19 95 PRO A O 1
ATOM 755 N N . LEU A 1 96 ? 2.434 9.500 -1.051 1.00 97.81 96 LEU A N 1
ATOM 756 C CA . LEU A 1 96 ? 2.959 9.357 0.305 1.00 97.81 96 LEU A CA 1
ATOM 757 C C . LEU A 1 96 ? 4.137 8.388 0.415 1.00 97.81 96 LEU A C 1
ATOM 759 O O . LEU A 1 96 ? 4.720 8.298 1.491 1.00 97.81 96 LEU A O 1
ATOM 763 N N . ARG A 1 97 ? 4.528 7.680 -0.655 1.00 95.75 97 ARG A N 1
ATOM 764 C CA . ARG A 1 97 ? 5.518 6.581 -0.587 1.00 95.75 97 ARG A CA 1
ATOM 765 C C . ARG A 1 97 ? 6.845 6.949 0.101 1.00 95.75 97 ARG A C 1
ATOM 767 O O . ARG A 1 97 ? 7.446 6.097 0.739 1.00 95.75 97 ARG A O 1
ATOM 774 N N . ASP A 1 98 ? 7.288 8.203 -0.027 1.00 95.62 98 ASP A N 1
ATOM 775 C CA . ASP A 1 98 ? 8.562 8.684 0.527 1.00 95.62 98 ASP A CA 1
ATOM 776 C C . ASP A 1 98 ? 8.428 9.109 2.011 1.00 95.62 98 ASP A C 1
ATOM 778 O O . ASP A 1 98 ? 9.428 9.300 2.698 1.00 95.62 98 ASP A O 1
ATOM 782 N N . PHE A 1 99 ? 7.194 9.235 2.517 1.00 96.50 99 PHE A N 1
ATOM 783 C CA . PHE A 1 99 ? 6.862 9.650 3.888 1.00 96.50 99 PHE A CA 1
ATOM 784 C C . PHE A 1 99 ? 6.207 8.533 4.711 1.00 96.50 99 PHE A C 1
ATOM 786 O O . PHE A 1 99 ? 6.202 8.606 5.940 1.00 96.50 99 PHE A O 1
ATOM 793 N N . ALA A 1 100 ? 5.654 7.510 4.052 1.00 96.00 100 ALA A N 1
ATOM 794 C CA . ALA A 1 100 ? 4.817 6.481 4.661 1.00 96.00 100 ALA A CA 1
ATOM 795 C C . ALA A 1 100 ? 5.490 5.801 5.861 1.00 96.00 100 ALA A C 1
ATOM 797 O O . ALA A 1 100 ? 4.907 5.762 6.942 1.00 96.00 100 ALA A O 1
ATOM 798 N N . GLU A 1 101 ? 6.744 5.358 5.722 1.00 94.75 101 GLU A N 1
ATOM 799 C CA . GLU A 1 101 ? 7.496 4.749 6.830 1.00 94.75 101 GLU A CA 1
ATOM 800 C C . GLU A 1 101 ? 7.650 5.695 8.032 1.00 94.75 101 GLU A C 1
ATOM 802 O O . GLU A 1 101 ? 7.509 5.276 9.183 1.00 94.75 101 GLU A O 1
ATOM 807 N N . GLY A 1 102 ? 7.907 6.981 7.773 1.00 96.50 102 GLY A N 1
ATOM 808 C CA . GLY A 1 102 ? 8.039 8.006 8.808 1.00 96.50 102 GLY A CA 1
ATOM 809 C C . GLY A 1 102 ? 6.730 8.236 9.561 1.00 96.50 102 GLY A C 1
ATOM 810 O O . GLY A 1 102 ? 6.725 8.221 10.791 1.00 96.50 102 GLY A O 1
ATOM 811 N N . ILE A 1 103 ? 5.620 8.369 8.828 1.00 97.12 103 ILE A N 1
ATOM 812 C CA . ILE A 1 103 ? 4.273 8.536 9.392 1.00 97.12 103 ILE A CA 1
ATOM 813 C C . ILE A 1 103 ? 3.892 7.318 10.241 1.00 97.12 103 ILE A C 1
ATOM 815 O O . ILE A 1 103 ? 3.481 7.473 11.389 1.00 97.12 103 ILE A O 1
ATOM 819 N N . VAL A 1 104 ? 4.074 6.104 9.709 1.00 96.75 104 VAL A N 1
ATOM 820 C CA . VAL A 1 104 ? 3.767 4.850 10.416 1.00 96.75 104 VAL A CA 1
ATOM 821 C C . VAL A 1 104 ? 4.567 4.755 11.714 1.00 96.75 104 VAL A C 1
ATOM 823 O O . VAL A 1 104 ? 4.012 4.437 12.766 1.00 96.75 104 VAL A O 1
ATOM 826 N N . LYS A 1 105 ? 5.870 5.059 11.667 1.00 96.44 105 LYS A N 1
ATOM 827 C CA . LYS A 1 105 ? 6.736 5.045 12.851 1.00 96.44 105 LYS A CA 1
ATOM 828 C C . LYS A 1 105 ? 6.292 6.068 13.894 1.00 96.44 105 LYS A C 1
ATOM 830 O O . LYS A 1 105 ? 6.243 5.737 15.077 1.00 96.44 105 LYS A O 1
ATOM 835 N N . GLU A 1 106 ? 5.990 7.292 13.473 1.00 97.50 106 GLU A N 1
ATOM 836 C CA . GLU A 1 106 ? 5.525 8.367 14.352 1.00 97.50 106 GLU A CA 1
ATOM 837 C C . GLU A 1 106 ? 4.220 7.971 15.057 1.00 97.50 106 GLU A C 1
ATOM 839 O O . GLU A 1 106 ? 4.157 7.995 16.288 1.00 97.50 106 GLU A O 1
ATOM 844 N N . ILE A 1 107 ? 3.226 7.501 14.299 1.00 97.44 107 ILE A N 1
ATOM 845 C CA . ILE A 1 107 ? 1.916 7.091 14.822 1.00 97.44 107 ILE A CA 1
ATOM 846 C C . ILE A 1 107 ? 2.045 5.897 15.771 1.00 97.44 107 ILE A C 1
ATOM 848 O O 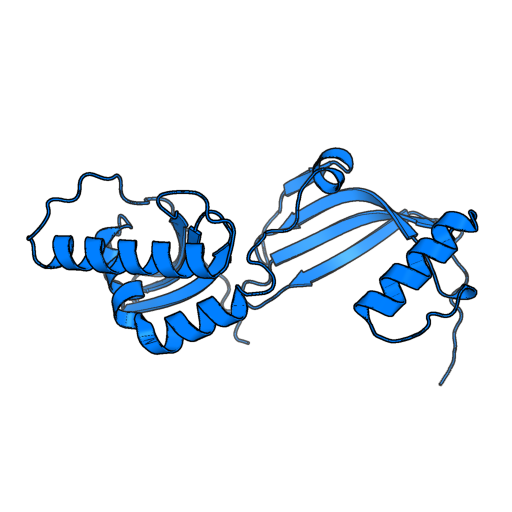. ILE A 1 107 ? 1.505 5.926 16.875 1.00 97.44 107 ILE A O 1
ATOM 852 N N . ASN A 1 108 ? 2.803 4.866 15.396 1.00 96.81 108 ASN A N 1
ATOM 853 C CA . ASN A 1 108 ? 3.020 3.706 16.264 1.00 96.81 108 ASN A CA 1
ATOM 854 C C . ASN A 1 108 ? 3.833 4.037 17.526 1.00 96.81 108 ASN A C 1
ATOM 856 O O . ASN A 1 108 ? 3.818 3.252 18.465 1.00 96.81 108 ASN A O 1
ATOM 860 N N . THR A 1 109 ? 4.556 5.159 17.566 1.00 97.50 109 THR A N 1
ATOM 861 C CA . THR A 1 109 ? 5.295 5.583 18.768 1.00 97.50 109 THR A CA 1
ATOM 862 C C . THR A 1 109 ? 4.423 6.436 19.686 1.00 97.50 109 THR A C 1
ATOM 864 O O . THR A 1 109 ? 4.459 6.265 20.901 1.00 97.50 109 THR A O 1
ATOM 867 N N . ASN A 1 110 ? 3.636 7.349 19.111 1.00 97.06 110 ASN A N 1
ATOM 868 C CA . ASN A 1 110 ? 3.000 8.433 19.862 1.00 97.06 110 ASN A CA 1
ATOM 869 C C . ASN A 1 110 ? 1.471 8.310 19.967 1.00 97.06 110 ASN A C 1
ATOM 871 O O . ASN A 1 110 ? 0.876 8.918 20.851 1.00 97.06 110 ASN A O 1
ATOM 875 N N . ASN A 1 111 ? 0.829 7.543 19.082 1.00 96.00 111 ASN A N 1
ATOM 876 C CA . ASN A 1 111 ? -0.626 7.541 18.879 1.00 96.00 111 ASN A CA 1
ATOM 877 C C . ASN A 1 111 ? -1.233 6.128 18.895 1.00 96.00 111 ASN A C 1
ATOM 879 O O . ASN A 1 111 ? -2.294 5.892 18.318 1.00 96.00 111 ASN A O 1
ATOM 883 N N . MET A 1 112 ? -0.592 5.167 19.566 1.00 94.94 112 MET A N 1
ATOM 884 C CA . MET A 1 112 ? -1.109 3.794 19.646 1.00 94.94 112 MET A CA 1
ATOM 885 C C . MET A 1 112 ? -2.515 3.704 20.250 1.00 94.94 112 MET A C 1
ATOM 887 O O . MET A 1 112 ? -3.304 2.860 19.831 1.00 94.94 112 MET A O 1
ATOM 891 N N . GLU A 1 113 ? -2.847 4.572 21.209 1.00 95.81 113 GLU A N 1
ATOM 892 C CA . GLU A 1 113 ? -4.196 4.622 21.786 1.00 95.81 113 GLU A CA 1
ATOM 893 C C . GLU A 1 113 ? -5.254 4.972 20.733 1.00 95.81 113 GLU A C 1
ATOM 895 O O . GLU A 1 113 ? -6.332 4.379 20.729 1.00 95.81 113 GLU A O 1
ATOM 900 N N . ASP A 1 114 ? -4.938 5.878 19.801 1.00 97.56 114 ASP A N 1
ATOM 901 C CA . ASP A 1 114 ? -5.832 6.225 18.694 1.00 97.56 114 ASP A CA 1
ATOM 902 C C . ASP A 1 114 ? -5.988 5.049 17.727 1.00 97.56 114 ASP A C 1
ATOM 904 O O . ASP A 1 114 ? -7.106 4.722 17.336 1.00 97.56 114 ASP A O 1
ATOM 908 N N . VAL A 1 115 ? -4.894 4.351 17.400 1.00 97.44 115 VAL A N 1
ATOM 909 C CA . VAL A 1 115 ? -4.926 3.159 16.530 1.00 97.44 115 VAL A CA 1
ATOM 910 C C . VAL A 1 115 ? -5.788 2.046 17.141 1.00 97.44 115 VAL A C 1
ATOM 912 O O . VAL A 1 115 ? -6.595 1.428 16.444 1.00 97.44 115 VAL A O 1
ATOM 915 N N . LEU A 1 116 ? -5.678 1.812 18.451 1.00 96.31 116 LEU A N 1
ATOM 916 C CA . LEU A 1 116 ? -6.550 0.876 19.167 1.00 96.31 116 LEU A CA 1
ATOM 917 C C . LEU A 1 116 ? -8.011 1.345 19.156 1.00 96.31 116 LEU A C 1
ATOM 919 O O . LEU A 1 116 ? -8.910 0.546 18.887 1.00 96.31 116 LEU A O 1
ATOM 923 N N . ARG A 1 117 ? -8.263 2.641 19.383 1.00 96.50 117 ARG A N 1
ATOM 924 C CA . ARG A 1 117 ? -9.615 3.216 19.319 1.00 96.50 117 ARG A CA 1
ATOM 925 C C . ARG A 1 117 ? -10.229 3.052 17.929 1.00 96.50 117 ARG A C 1
ATOM 927 O O . ARG A 1 117 ? -11.404 2.708 17.821 1.00 96.50 117 ARG A O 1
ATOM 934 N N . PHE A 1 118 ? -9.444 3.214 16.866 1.00 97.69 118 PHE A N 1
ATOM 935 C CA . PHE A 1 118 ? -9.900 3.012 15.488 1.00 97.69 118 PHE A CA 1
ATOM 936 C C . PHE A 1 118 ? -10.412 1.601 15.243 1.00 97.69 118 PHE A C 1
ATOM 938 O O . PHE A 1 118 ? -11.443 1.444 14.592 1.00 97.69 118 PHE A O 1
ATOM 945 N N . CYS A 1 119 ? -9.760 0.589 15.814 1.00 96.06 119 CYS A N 1
ATOM 946 C CA . CYS A 1 119 ? -10.215 -0.793 15.695 1.00 96.06 119 CYS A CA 1
ATOM 947 C C . CYS A 1 119 ? -11.613 -0.996 16.306 1.00 96.06 119 CYS A C 1
ATOM 949 O O . CYS A 1 119 ? -12.401 -1.770 15.781 1.00 96.06 119 CYS A O 1
ATOM 951 N N . ASN A 1 120 ? -11.959 -0.273 17.374 1.00 93.38 120 ASN A N 1
ATOM 952 C CA . ASN A 1 120 ? -13.277 -0.380 18.010 1.00 93.38 120 ASN A CA 1
ATOM 953 C C . ASN A 1 120 ? -14.351 0.463 17.299 1.00 93.38 120 ASN A C 1
ATOM 955 O O . ASN A 1 120 ? -15.528 0.087 17.235 1.00 93.38 120 ASN A O 1
ATOM 959 N N . ILE A 1 121 ? -13.959 1.636 16.793 1.00 95.62 121 ILE A N 1
ATOM 960 C CA . ILE A 1 121 ? -14.890 2.625 16.244 1.00 95.62 121 ILE A CA 1
ATOM 961 C C . ILE A 1 121 ? -15.126 2.429 14.747 1.00 95.62 121 ILE A C 1
ATOM 963 O O . ILE A 1 121 ? -16.280 2.406 14.326 1.00 95.62 121 ILE A O 1
ATOM 967 N N . TYR A 1 122 ? -14.071 2.254 13.953 1.00 97.19 122 TYR A N 1
ATOM 968 C CA . TYR A 1 122 ? -14.153 2.205 12.490 1.00 97.19 122 TYR A CA 1
ATOM 969 C C . TYR A 1 122 ? -14.234 0.789 11.918 1.00 97.19 122 TYR A C 1
ATOM 971 O O . TYR A 1 122 ? -14.523 0.641 10.733 1.00 97.19 122 TYR A O 1
ATOM 979 N N . VAL A 1 123 ? -14.006 -0.248 12.725 1.00 96.94 123 VAL A N 1
ATOM 980 C CA . VAL A 1 123 ? -14.011 -1.648 12.279 1.00 96.94 123 VAL A CA 1
ATOM 981 C C . VAL A 1 123 ? -15.083 -2.437 13.030 1.00 96.94 123 VAL A C 1
ATOM 983 O O . VAL A 1 123 ? -15.292 -2.262 14.230 1.00 96.94 123 VAL A O 1
ATOM 986 N N . ASP A 1 124 ? -15.812 -3.275 12.300 1.00 95.62 124 ASP A N 1
ATOM 987 C CA . ASP A 1 124 ? -16.863 -4.146 12.821 1.00 95.62 124 ASP A CA 1
ATOM 988 C C . ASP A 1 124 ? -16.237 -5.461 13.302 1.00 95.62 124 ASP A C 1
ATOM 990 O O . ASP A 1 124 ? -16.065 -6.407 12.532 1.00 95.62 124 ASP A O 1
ATOM 994 N N . LEU A 1 125 ? -15.805 -5.483 14.564 1.00 93.88 125 LEU A N 1
ATOM 995 C CA . LEU A 1 125 ? -15.125 -6.624 15.179 1.00 93.88 125 LEU A CA 1
ATOM 996 C C . LEU A 1 125 ? -16.068 -7.400 16.106 1.00 93.88 125 LEU A C 1
ATOM 998 O O . LEU A 1 125 ? -16.716 -6.817 16.974 1.00 93.88 125 LEU A O 1
ATOM 1002 N N . ASP A 1 126 ? -16.072 -8.731 15.987 1.00 92.31 126 ASP A N 1
ATOM 1003 C CA . ASP A 1 126 ? -16.776 -9.656 16.891 1.00 92.31 126 ASP A CA 1
ATOM 1004 C C . ASP A 1 126 ? -15.893 -10.150 18.057 1.00 92.31 126 ASP A C 1
ATOM 1006 O O . ASP A 1 126 ? -16.277 -11.058 18.796 1.00 92.31 126 ASP A O 1
ATOM 1010 N N . PHE A 1 127 ? -14.694 -9.582 18.227 1.00 92.12 127 PHE A N 1
ATOM 1011 C CA . PHE A 1 127 ? -13.717 -9.978 19.242 1.00 92.12 127 PHE A CA 1
ATOM 1012 C C . PHE A 1 127 ? -12.963 -8.785 19.833 1.00 92.12 127 PHE A C 1
ATOM 1014 O O . PHE A 1 127 ? -12.870 -7.714 19.237 1.00 92.12 127 PHE A O 1
ATOM 1021 N N . GLN A 1 128 ? -12.369 -8.994 21.010 1.00 90.06 128 GLN A N 1
ATOM 1022 C CA . GLN A 1 128 ? -11.531 -7.991 21.659 1.00 90.06 128 GLN A CA 1
ATOM 1023 C C . GLN A 1 128 ? -10.142 -7.918 21.009 1.00 90.06 128 GLN A C 1
ATOM 1025 O O . GLN A 1 128 ? -9.480 -8.944 20.802 1.00 90.06 128 GLN A O 1
ATOM 1030 N N . VAL A 1 129 ? -9.696 -6.690 20.744 1.00 93.44 129 VAL A N 1
ATOM 1031 C CA . VAL A 1 129 ? -8.337 -6.364 20.300 1.00 93.44 129 VAL A CA 1
ATOM 1032 C C . VAL A 1 129 ? -7.427 -6.197 21.513 1.00 93.44 129 VAL A C 1
ATOM 1034 O O . VAL A 1 129 ? -7.743 -5.416 22.410 1.00 93.44 129 VAL A O 1
ATOM 1037 N N . LEU A 1 130 ? -6.306 -6.924 21.543 1.00 92.44 130 LEU A N 1
ATOM 1038 C CA . LEU A 1 130 ? -5.271 -6.746 22.568 1.00 92.44 130 LEU A CA 1
ATOM 1039 C C . LEU A 1 130 ? -4.199 -5.757 22.108 1.00 92.44 130 LEU A C 1
ATOM 1041 O O . LEU A 1 130 ? -3.791 -4.892 22.875 1.00 92.44 130 LEU A O 1
ATOM 1045 N N . GLU A 1 131 ? -3.753 -5.883 20.859 1.00 93.50 131 GLU A N 1
ATOM 1046 C CA . GLU A 1 131 ? -2.740 -5.008 20.272 1.00 93.50 131 GLU A CA 1
ATOM 1047 C C . GLU A 1 131 ? -3.142 -4.608 18.854 1.00 93.50 131 GLU A C 1
ATOM 1049 O O . GLU A 1 131 ? -3.725 -5.405 18.116 1.00 93.50 131 GLU A O 1
ATOM 1054 N N . ALA A 1 132 ? -2.794 -3.382 18.466 1.00 95.38 132 ALA A N 1
ATOM 1055 C CA . ALA A 1 132 ? -2.950 -2.886 17.109 1.00 95.38 132 ALA A CA 1
ATOM 1056 C C . ALA A 1 132 ? -1.725 -2.060 16.705 1.00 95.38 132 ALA A C 1
ATOM 1058 O O . ALA A 1 132 ? -1.190 -1.301 17.516 1.00 95.38 132 ALA A O 1
ATOM 1059 N N . LYS A 1 133 ? -1.276 -2.212 15.457 1.00 95.44 133 LYS A N 1
ATOM 1060 C CA . LYS A 1 133 ? -0.155 -1.453 14.885 1.00 95.44 133 LYS A CA 1
ATOM 1061 C C . LYS A 1 133 ? -0.469 -1.052 13.456 1.00 95.44 133 LYS A C 1
ATOM 1063 O O . LYS A 1 133 ? -0.906 -1.885 12.668 1.00 95.44 133 LYS A O 1
ATOM 1068 N N . MET A 1 134 ? -0.203 0.198 13.101 1.00 96.56 134 MET A N 1
ATOM 1069 C CA . MET A 1 134 ? -0.244 0.628 11.708 1.00 96.56 134 MET A CA 1
ATOM 1070 C C . MET A 1 134 ? 0.902 -0.037 10.934 1.00 96.56 134 MET A C 1
ATOM 1072 O O . MET A 1 134 ? 2.029 -0.091 11.430 1.00 96.56 134 MET A O 1
ATOM 1076 N N . ILE A 1 135 ? 0.619 -0.556 9.742 1.00 94.81 135 ILE A N 1
ATOM 1077 C CA . ILE A 1 135 ? 1.584 -1.279 8.901 1.00 94.81 135 ILE A CA 1
ATOM 1078 C C . ILE A 1 135 ? 2.070 -0.395 7.755 1.00 94.81 135 ILE A C 1
ATOM 1080 O O . ILE A 1 135 ? 3.265 -0.333 7.472 1.00 94.81 135 ILE A O 1
ATOM 1084 N N . TRP A 1 136 ? 1.131 0.277 7.093 1.00 96.81 136 TRP A N 1
ATOM 1085 C CA . TRP A 1 136 ? 1.392 1.127 5.942 1.00 96.81 136 TRP A CA 1
ATOM 1086 C C . TRP A 1 136 ? 0.328 2.217 5.830 1.00 96.81 136 TRP A C 1
ATOM 1088 O O . TRP A 1 136 ? -0.784 2.057 6.335 1.00 96.81 136 TRP A O 1
ATOM 1098 N N . VAL A 1 137 ? 0.672 3.311 5.157 1.00 97.56 137 VAL A N 1
ATOM 1099 C CA . VAL A 1 137 ? -0.235 4.412 4.824 1.00 97.56 137 VAL A CA 1
ATOM 1100 C C . VAL A 1 137 ? -0.001 4.827 3.376 1.00 97.56 137 VAL A C 1
ATOM 1102 O O . VAL A 1 137 ? 1.135 4.869 2.906 1.00 97.56 137 VAL A O 1
ATOM 1105 N N . ASP A 1 138 ? -1.081 5.128 2.672 1.00 97.81 138 ASP A N 1
ATOM 1106 C CA . ASP A 1 138 ? -1.076 5.603 1.291 1.00 97.81 138 ASP A CA 1
ATOM 1107 C C . ASP A 1 138 ? -2.150 6.690 1.108 1.00 97.81 138 ASP A C 1
ATOM 1109 O O . ASP A 1 138 ? -2.815 7.096 2.067 1.00 97.81 138 ASP A O 1
ATOM 1113 N N . ARG A 1 139 ? -2.329 7.196 -0.116 1.00 98.56 139 ARG A N 1
ATOM 1114 C CA . ARG A 1 139 ? -3.261 8.303 -0.398 1.00 98.56 139 ARG A CA 1
ATOM 1115 C C . ARG A 1 139 ? -4.724 8.045 -0.007 1.00 98.56 139 ARG A C 1
ATOM 1117 O O . ARG A 1 139 ? -5.490 8.997 0.109 1.00 98.56 139 ARG A O 1
ATOM 1124 N N . LEU A 1 140 ? -5.144 6.790 0.155 1.00 98.69 140 LEU A N 1
ATOM 1125 C CA . LEU A 1 140 ? -6.538 6.416 0.418 1.00 98.69 140 LEU A CA 1
ATOM 1126 C C . LEU A 1 140 ? -6.801 5.991 1.865 1.00 98.69 140 LEU A C 1
ATOM 1128 O O . LEU A 1 140 ? -7.956 5.762 2.217 1.00 98.69 140 LEU A O 1
ATOM 1132 N N . GLY A 1 141 ? -5.777 5.826 2.696 1.00 98.44 141 GLY A N 1
ATOM 1133 C CA . GLY A 1 141 ? -5.942 5.340 4.064 1.00 98.44 141 GLY A CA 1
ATOM 1134 C C . GLY A 1 141 ? -4.726 4.581 4.559 1.00 98.44 141 GLY A C 1
ATOM 1135 O O . GLY A 1 141 ? -3.609 4.786 4.087 1.00 98.44 141 GLY A O 1
ATOM 1136 N N . PHE A 1 142 ? -4.951 3.696 5.521 1.00 98.06 142 PHE A N 1
ATOM 1137 C CA . PHE A 1 142 ? -3.888 2.946 6.174 1.00 98.06 142 PHE A CA 1
ATOM 1138 C C . PHE A 1 142 ? -4.318 1.523 6.527 1.00 98.06 142 PHE A C 1
ATOM 1140 O O . PHE A 1 142 ? -5.497 1.236 6.751 1.00 98.06 142 PHE A O 1
ATOM 1147 N N . ASP A 1 143 ? -3.328 0.640 6.589 1.00 97.38 143 ASP A N 1
ATOM 1148 C CA . ASP A 1 143 ? -3.493 -0.749 6.999 1.00 97.38 143 ASP A CA 1
ATOM 1149 C C . ASP A 1 143 ? -3.090 -0.899 8.467 1.00 97.38 143 ASP A C 1
ATOM 1151 O O . ASP A 1 143 ? -2.050 -0.384 8.893 1.00 97.38 143 ASP A O 1
ATOM 1155 N N . VAL A 1 144 ? -3.890 -1.626 9.243 1.00 96.81 144 VAL A N 1
ATOM 1156 C CA . VAL A 1 144 ? -3.636 -1.906 10.661 1.00 96.81 144 VAL A CA 1
ATOM 1157 C C . VAL A 1 144 ? -3.563 -3.411 10.879 1.00 96.81 144 VAL A C 1
ATOM 1159 O O . VAL A 1 144 ? -4.461 -4.144 10.470 1.00 96.81 144 VAL A O 1
ATOM 1162 N N . ARG A 1 145 ? -2.513 -3.862 11.568 1.00 95.62 145 ARG A N 1
ATOM 1163 C CA . ARG A 1 145 ? -2.381 -5.224 12.080 1.00 95.62 145 ARG A CA 1
ATOM 1164 C C . ARG A 1 145 ? -2.992 -5.293 13.464 1.00 95.62 145 ARG A C 1
ATOM 1166 O O . ARG A 1 145 ? -2.550 -4.584 14.364 1.00 95.62 145 ARG A O 1
ATOM 1173 N N . ILE A 1 146 ? -3.971 -6.167 13.626 1.00 95.44 146 ILE A N 1
ATOM 1174 C CA . ILE A 1 146 ? -4.723 -6.406 14.851 1.00 95.44 146 ILE A CA 1
ATOM 1175 C C . ILE A 1 146 ? -4.337 -7.777 15.397 1.00 95.44 146 ILE A C 1
ATOM 1177 O O . ILE A 1 146 ? -4.331 -8.766 14.664 1.00 95.44 146 ILE A O 1
ATOM 1181 N N . TYR A 1 147 ? -4.064 -7.849 16.697 1.00 94.69 147 TYR A N 1
ATOM 1182 C CA . TYR A 1 147 ? -3.883 -9.102 17.417 1.00 94.69 147 TYR A CA 1
ATOM 1183 C C . TYR A 1 147 ? -5.013 -9.326 18.422 1.00 94.69 147 TYR A C 1
ATOM 1185 O O . TYR A 1 147 ? -5.298 -8.481 19.277 1.00 94.69 147 TYR A O 1
ATOM 1193 N N . SER A 1 148 ? -5.621 -10.508 18.343 1.00 92.56 148 SER A N 1
ATOM 1194 C CA . SER A 1 148 ? -6.572 -11.016 19.323 1.00 92.56 148 SER A CA 1
ATOM 1195 C C . SER A 1 148 ? -6.112 -12.387 19.829 1.00 92.56 148 SER A C 1
ATOM 1197 O O . SER A 1 148 ? -5.978 -13.310 19.022 1.00 92.56 148 SER A O 1
ATOM 1199 N N . PRO A 1 149 ? -5.943 -12.588 21.149 1.00 89.44 149 PRO A N 1
ATOM 1200 C CA . PRO A 1 149 ? -5.523 -13.877 21.708 1.00 89.44 149 PRO A CA 1
ATOM 1201 C C . PRO A 1 149 ? -6.427 -15.058 21.329 1.00 89.44 149 PRO A C 1
ATOM 1203 O O . PRO A 1 149 ? -5.977 -16.198 21.314 1.00 89.44 149 PRO A O 1
ATOM 1206 N N . GLN A 1 150 ? -7.706 -14.795 21.043 1.00 88.38 150 GLN A N 1
ATOM 1207 C CA . GLN A 1 150 ? -8.700 -15.831 20.753 1.00 88.38 150 GLN A CA 1
ATOM 1208 C C . GLN A 1 150 ? -8.827 -16.146 19.259 1.00 88.38 150 GLN A C 1
ATOM 1210 O O . GLN A 1 150 ? -9.183 -17.265 18.898 1.00 88.38 150 GLN A O 1
ATOM 1215 N N . LYS A 1 151 ? -8.587 -15.155 18.392 1.00 91.00 151 LYS A N 1
ATOM 1216 C CA . LYS A 1 151 ? -8.884 -15.236 16.952 1.00 91.00 151 LYS A CA 1
ATOM 1217 C C . LYS A 1 151 ? -7.629 -15.179 16.072 1.00 91.00 151 LYS A C 1
ATOM 1219 O O . LYS A 1 151 ? -7.700 -15.541 14.901 1.00 91.00 151 LYS A O 1
ATOM 1224 N N . GLY A 1 152 ? -6.487 -14.779 16.631 1.00 92.62 152 GLY A N 1
ATOM 1225 C CA . GLY A 1 152 ? -5.208 -14.673 15.933 1.00 92.62 152 GLY A CA 1
ATOM 1226 C C . GLY A 1 152 ? -4.906 -13.258 15.439 1.00 92.62 152 GLY A C 1
ATOM 1227 O O . GLY A 1 152 ? -5.286 -12.269 16.069 1.00 92.62 152 GLY A O 1
ATOM 1228 N N . VAL A 1 153 ? -4.171 -13.177 14.328 1.00 93.75 153 VAL A N 1
ATOM 1229 C CA . VAL A 1 153 ? -3.704 -11.924 13.720 1.00 93.75 153 VAL A CA 1
ATOM 1230 C C . VAL A 1 153 ? -4.514 -11.620 12.464 1.00 93.75 153 VAL A C 1
ATOM 1232 O O . VAL A 1 153 ? -4.747 -12.506 11.639 1.00 93.75 153 VAL A O 1
ATOM 1235 N N . PHE A 1 154 ? -4.907 -10.359 12.305 1.00 94.94 154 PHE A N 1
ATOM 1236 C CA . PHE A 1 154 ? -5.645 -9.867 11.146 1.00 94.94 154 PHE A CA 1
ATOM 1237 C C . PHE A 1 154 ? -5.046 -8.561 10.643 1.00 94.94 154 PHE A C 1
ATOM 1239 O O . PHE A 1 154 ? -4.633 -7.731 11.448 1.00 94.94 154 PHE A O 1
ATOM 1246 N N . ASP A 1 155 ? -5.076 -8.352 9.334 1.00 95.19 155 ASP A N 1
ATOM 1247 C CA . ASP A 1 155 ? -4.872 -7.039 8.730 1.00 95.19 155 ASP A CA 1
ATOM 1248 C C . ASP A 1 155 ? -6.238 -6.455 8.335 1.00 95.19 155 ASP A C 1
ATOM 1250 O O . ASP A 1 155 ? -7.116 -7.162 7.825 1.00 95.19 155 ASP A O 1
ATOM 1254 N N . VAL A 1 156 ? -6.427 -5.158 8.579 1.00 97.00 156 VAL A N 1
ATOM 1255 C CA . VAL A 1 156 ? -7.628 -4.407 8.194 1.00 97.00 156 VAL A CA 1
ATOM 1256 C C . VAL A 1 156 ? -7.251 -3.107 7.499 1.00 97.00 156 VAL A C 1
ATOM 1258 O O . VAL A 1 156 ? -6.311 -2.423 7.907 1.00 97.00 156 VAL A O 1
ATOM 1261 N N . ARG A 1 157 ? -8.016 -2.751 6.465 1.00 97.88 157 ARG A N 1
ATOM 1262 C CA . ARG A 1 157 ? -7.888 -1.486 5.744 1.00 97.88 157 ARG A CA 1
ATOM 1263 C C . ARG A 1 157 ? -8.854 -0.454 6.312 1.00 97.88 157 ARG A C 1
ATOM 1265 O O . ARG A 1 157 ? -10.062 -0.659 6.235 1.00 97.88 157 ARG A O 1
ATOM 1272 N N . ILE A 1 158 ? -8.347 0.672 6.806 1.00 98.25 158 ILE A N 1
ATOM 1273 C CA . ILE A 1 158 ? -9.178 1.793 7.262 1.00 98.25 158 ILE A CA 1
ATOM 1274 C C . ILE A 1 158 ? -8.987 2.966 6.286 1.00 98.25 158 ILE A C 1
ATOM 1276 O O . ILE A 1 158 ? -7.869 3.473 6.153 1.00 98.25 158 ILE A O 1
ATOM 1280 N N . PRO A 1 159 ? -10.038 3.384 5.555 1.00 98.31 159 PRO A N 1
ATOM 1281 C CA . PRO A 1 159 ? -9.922 4.460 4.581 1.00 98.31 159 PRO A CA 1
ATOM 1282 C C . PRO A 1 159 ? -9.846 5.830 5.263 1.00 98.31 159 PRO A C 1
ATOM 1284 O O . PRO A 1 159 ? -10.477 6.063 6.296 1.00 98.31 159 PRO A O 1
ATOM 1287 N N . PHE A 1 160 ? -9.130 6.766 4.640 1.00 98.44 160 PHE A N 1
ATOM 1288 C CA . PHE A 1 160 ? -9.336 8.179 4.935 1.00 98.44 160 PHE A CA 1
ATOM 1289 C C . PHE A 1 160 ? -10.733 8.610 4.460 1.00 98.44 160 PHE A C 1
ATOM 1291 O O . PHE A 1 160 ? -11.235 8.072 3.470 1.00 98.44 160 PHE A O 1
ATOM 1298 N N . PRO A 1 161 ? -11.354 9.624 5.094 1.00 96.81 161 PRO A N 1
ATOM 1299 C CA . PRO A 1 161 ? -12.628 10.169 4.623 1.00 96.81 161 PRO A CA 1
ATOM 1300 C C . PRO A 1 161 ? -12.561 10.706 3.186 1.00 96.81 161 PRO A C 1
ATOM 1302 O O . PRO A 1 161 ? -13.565 10.713 2.478 1.00 96.81 161 PRO A O 1
ATOM 1305 N N . GLN A 1 162 ? -11.381 11.177 2.767 1.00 97.12 162 GLN A N 1
ATOM 1306 C CA . GLN A 1 162 ? -11.083 11.662 1.421 1.00 97.12 162 GLN A CA 1
ATOM 1307 C C . GLN A 1 162 ? -9.642 11.312 1.038 1.00 97.12 162 GLN A C 1
ATOM 1309 O O . GLN A 1 162 ? -8.795 11.112 1.907 1.00 97.12 162 GLN A O 1
ATOM 1314 N N . GLU A 1 163 ? -9.365 11.264 -0.266 1.00 98.31 163 GLU A N 1
ATOM 1315 C CA . GLU A 1 163 ? -8.008 11.073 -0.779 1.00 98.31 163 GLU A CA 1
ATOM 1316 C C . GLU A 1 163 ? -7.080 12.214 -0.337 1.00 98.31 163 GLU A C 1
ATOM 1318 O O . GLU A 1 163 ? -7.424 13.392 -0.446 1.00 98.31 163 GLU A O 1
ATOM 1323 N N . VAL A 1 164 ? -5.883 11.856 0.129 1.00 98.50 164 VAL A N 1
ATOM 1324 C CA . VAL A 1 164 ? -4.847 12.801 0.557 1.00 98.50 164 VAL A CA 1
ATOM 1325 C C . VAL A 1 164 ? -3.712 12.867 -0.461 1.00 98.50 164 VAL A C 1
ATOM 1327 O O . VAL A 1 164 ? -3.355 11.873 -1.087 1.00 98.50 164 VAL A O 1
ATOM 1330 N N . THR A 1 165 ? -3.110 14.044 -0.624 1.00 97.56 165 THR A N 1
ATOM 1331 C CA . THR A 1 165 ? -2.103 14.289 -1.675 1.00 97.56 165 THR A CA 1
ATOM 1332 C C . THR A 1 165 ? -0.692 14.540 -1.150 1.00 97.56 165 THR A C 1
ATOM 1334 O O . THR A 1 165 ? 0.245 14.593 -1.942 1.00 97.56 165 THR A O 1
ATOM 1337 N N . ASP A 1 166 ? -0.525 14.729 0.159 1.00 98.00 166 ASP A N 1
ATOM 1338 C CA . ASP A 1 166 ? 0.759 15.021 0.796 1.00 98.00 166 ASP A CA 1
ATOM 1339 C C . ASP A 1 166 ? 0.788 14.578 2.273 1.00 98.00 166 ASP A C 1
ATOM 1341 O O . ASP A 1 166 ? -0.235 14.208 2.859 1.00 98.00 166 ASP A O 1
ATOM 1345 N N . GLU A 1 167 ? 1.979 14.618 2.883 1.00 98.25 167 GLU A N 1
ATOM 1346 C CA . GLU A 1 167 ? 2.199 14.235 4.286 1.00 98.25 167 GLU A CA 1
ATOM 1347 C C . GLU A 1 167 ? 1.301 15.024 5.254 1.00 98.25 167 GLU A C 1
ATOM 1349 O O . GLU A 1 167 ? 0.756 14.462 6.208 1.00 98.25 167 GLU A O 1
ATOM 1354 N N . LYS A 1 168 ? 1.115 16.327 5.013 1.00 98.12 168 LYS A N 1
ATOM 1355 C CA . LYS A 1 168 ? 0.311 17.188 5.887 1.00 98.12 168 LYS A CA 1
ATOM 1356 C C . LYS A 1 168 ? -1.162 16.782 5.843 1.00 98.12 168 LYS A C 1
ATOM 1358 O O . LYS A 1 168 ? -1.803 16.730 6.891 1.00 98.12 168 LYS A O 1
ATOM 1363 N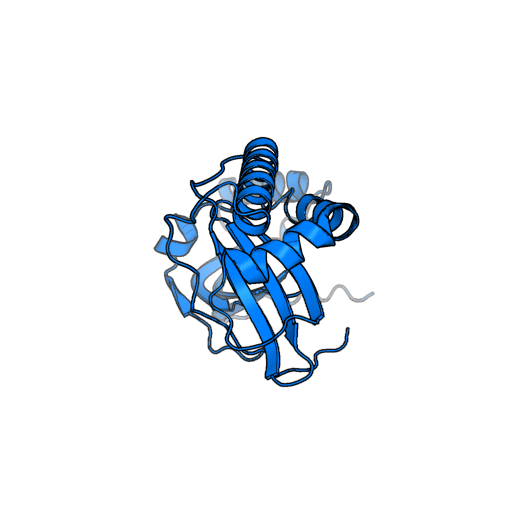 N . GLY A 1 169 ? -1.687 16.482 4.659 1.00 98.25 169 GLY A N 1
ATOM 1364 C CA . GLY A 1 169 ? -3.044 15.993 4.443 1.00 98.25 169 GLY A CA 1
ATOM 1365 C C . GLY A 1 169 ? -3.276 14.644 5.116 1.00 98.25 169 GLY A C 1
ATOM 1366 O O . GLY A 1 169 ? -4.298 14.471 5.780 1.00 98.25 169 GLY A O 1
ATOM 1367 N N . ALA A 1 170 ? -2.305 13.730 5.036 1.00 98.50 170 ALA A N 1
ATOM 1368 C CA . ALA A 1 170 ? -2.360 12.444 5.729 1.00 98.50 170 ALA A CA 1
ATOM 1369 C C . ALA A 1 170 ? -2.417 12.620 7.257 1.00 98.50 170 ALA A C 1
ATOM 1371 O O . ALA A 1 170 ? -3.328 12.103 7.905 1.00 98.50 170 ALA A O 1
ATOM 1372 N N . LYS A 1 171 ? -1.510 13.424 7.834 1.00 98.19 171 LYS A N 1
ATOM 1373 C CA . LYS A 1 171 ? -1.487 13.720 9.281 1.00 98.19 171 LYS A CA 1
ATOM 1374 C C . LYS A 1 171 ? -2.755 14.438 9.746 1.00 98.19 171 LYS A C 1
ATOM 1376 O O . LYS A 1 171 ? -3.315 14.104 10.785 1.00 98.19 171 LYS A O 1
ATOM 1381 N N . SER A 1 172 ? -3.243 15.401 8.964 1.00 98.38 172 SER A N 1
ATOM 1382 C CA . SER A 1 172 ? -4.488 16.114 9.263 1.00 98.38 172 SER A CA 1
ATOM 1383 C C . SER A 1 172 ? -5.701 15.184 9.234 1.00 98.38 172 SER A C 1
ATOM 1385 O O . SER A 1 172 ? -6.555 15.280 10.113 1.00 98.38 172 SER A O 1
ATOM 1387 N N . SER A 1 173 ? -5.777 14.288 8.247 1.00 98.50 173 SER A N 1
ATOM 1388 C CA . SER A 1 173 ? -6.874 13.321 8.126 1.00 98.50 173 SER A CA 1
ATOM 1389 C C . SER A 1 173 ? -6.854 12.328 9.282 1.00 98.50 173 SER A C 1
ATOM 1391 O O . SER A 1 173 ? -7.888 12.115 9.910 1.00 98.50 173 SER A O 1
ATOM 1393 N N . PHE A 1 174 ? -5.675 11.803 9.633 1.00 98.56 174 PHE A N 1
ATOM 1394 C CA . PHE A 1 174 ? -5.501 10.949 10.807 1.00 98.56 174 PHE A CA 1
ATOM 1395 C C . PHE A 1 174 ? -5.973 11.647 12.091 1.00 98.56 174 PHE A C 1
ATOM 1397 O O . PHE A 1 174 ? -6.808 11.103 12.805 1.00 98.56 174 PHE A O 1
ATOM 1404 N N . ASN A 1 175 ? -5.531 12.883 12.347 1.00 98.31 175 ASN A N 1
ATOM 1405 C CA . ASN A 1 175 ? -5.934 13.638 13.540 1.00 98.31 175 ASN A CA 1
ATOM 1406 C C . ASN A 1 175 ? -7.446 13.899 13.594 1.00 98.31 175 ASN A C 1
ATOM 1408 O O . ASN A 1 175 ? -8.053 13.795 14.659 1.00 98.31 175 ASN A O 1
ATOM 1412 N N . GLY A 1 176 ? -8.066 14.216 12.452 1.00 97.94 176 GLY A N 1
ATOM 1413 C CA . GLY A 1 176 ? -9.518 14.370 12.360 1.00 97.94 176 GLY A CA 1
ATOM 1414 C C . GLY A 1 176 ? -10.256 13.073 12.701 1.00 97.94 176 GLY A C 1
ATOM 1415 O O . GLY A 1 176 ? -11.225 13.092 13.459 1.00 97.94 176 GLY A O 1
ATOM 1416 N N . MET A 1 177 ? -9.753 11.935 12.214 1.00 98.12 177 MET A N 1
ATOM 1417 C CA . MET A 1 177 ? -10.284 10.618 12.567 1.00 98.12 177 MET A CA 1
ATOM 1418 C C . MET A 1 177 ? -10.077 10.288 14.052 1.00 98.12 177 MET A C 1
ATOM 1420 O O . MET A 1 177 ? -10.989 9.725 14.659 1.00 98.12 177 MET A O 1
ATOM 1424 N N . SER A 1 178 ? -8.934 10.645 14.652 1.00 98.06 178 SER A N 1
ATOM 1425 C CA . SER A 1 178 ? -8.660 10.490 16.094 1.00 98.06 178 SER A CA 1
ATOM 1426 C C . SER A 1 178 ? -9.664 11.256 16.941 1.00 98.06 178 SER A C 1
ATOM 1428 O O . SER A 1 178 ? -10.251 10.685 17.862 1.00 98.06 178 SER A O 1
ATOM 1430 N N . GLN A 1 179 ? -9.915 12.517 16.582 1.00 97.50 179 GLN A N 1
ATOM 1431 C CA . GLN A 1 179 ? -10.892 13.364 17.258 1.00 97.50 179 GLN A CA 1
ATOM 1432 C C . GLN A 1 179 ? -12.301 12.768 17.171 1.00 97.50 179 GLN A C 1
ATOM 1434 O O . GLN A 1 179 ? -12.943 12.570 18.201 1.00 97.50 179 GLN A O 1
ATOM 1439 N N . LEU A 1 180 ? -12.759 12.410 15.967 1.00 96.62 180 LEU A N 1
ATOM 1440 C CA . LEU A 1 180 ? -14.085 11.818 15.775 1.00 96.62 180 LEU A CA 1
ATOM 1441 C C . LEU A 1 180 ? -14.236 10.499 16.548 1.00 96.62 180 LEU A C 1
ATOM 1443 O O . LEU A 1 180 ? -15.249 10.275 17.207 1.00 96.62 180 LEU A O 1
ATOM 1447 N N . ALA A 1 181 ? -13.216 9.638 16.519 1.00 96.88 181 ALA A N 1
ATOM 1448 C CA . ALA A 1 181 ? -13.250 8.375 17.246 1.00 96.88 181 ALA A CA 1
ATOM 1449 C C . ALA A 1 181 ? -13.340 8.589 18.761 1.00 96.88 181 ALA A C 1
ATOM 1451 O O . ALA A 1 181 ? -14.067 7.867 19.444 1.00 96.88 181 ALA A O 1
ATOM 1452 N N . TRP A 1 182 ? -12.626 9.585 19.289 1.00 96.94 182 TRP A N 1
ATOM 1453 C CA . TRP A 1 182 ? -12.707 9.965 20.696 1.00 96.94 182 TRP A CA 1
ATOM 1454 C C . TRP A 1 182 ? -14.096 10.507 21.065 1.00 96.94 182 TRP A C 1
ATOM 1456 O O . TRP A 1 182 ? -14.655 10.109 22.085 1.00 96.94 182 TRP A O 1
ATOM 1466 N N . GLU A 1 183 ? -14.698 11.354 20.226 1.00 96.38 183 GLU A N 1
ATOM 1467 C CA . GLU A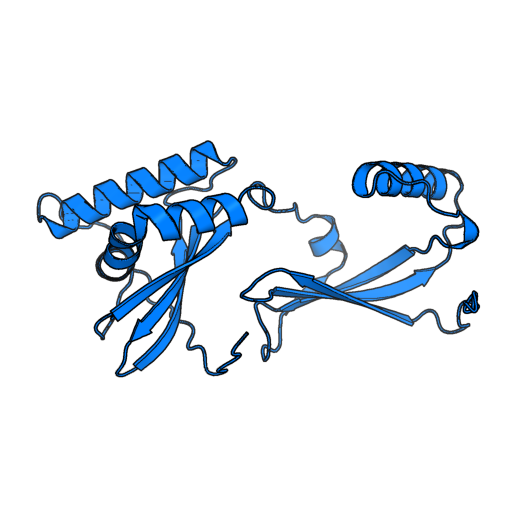 1 183 ? -16.048 11.887 20.457 1.00 96.38 183 GLU A CA 1
ATOM 1468 C C . GLU A 1 183 ? -17.112 10.786 20.477 1.00 96.38 183 GLU A C 1
ATOM 1470 O O . GLU A 1 183 ? -17.986 10.787 21.348 1.00 96.38 183 GLU A O 1
ATOM 1475 N N . VAL A 1 184 ? -17.010 9.817 19.563 1.00 95.50 184 VAL A N 1
ATOM 1476 C CA . VAL A 1 184 ? -17.892 8.644 19.530 1.00 95.50 184 VAL A CA 1
ATOM 1477 C C . VAL A 1 184 ? -17.694 7.773 20.771 1.00 95.50 184 VAL A C 1
ATOM 1479 O O . VAL A 1 184 ? -18.668 7.411 21.426 1.00 95.50 184 VAL A O 1
ATOM 1482 N N . GLU A 1 185 ? -16.448 7.477 21.152 1.00 94.19 185 GLU A N 1
ATOM 1483 C CA . GLU A 1 185 ? -16.138 6.682 22.351 1.00 94.19 185 GLU A CA 1
ATOM 1484 C C . GLU A 1 185 ? -16.686 7.326 23.637 1.00 94.19 185 GLU A C 1
ATOM 1486 O O . GLU A 1 185 ? -17.143 6.632 24.547 1.00 94.19 185 GLU A O 1
ATOM 1491 N N . LYS A 1 186 ? -16.669 8.662 23.722 1.00 94.44 186 LYS A N 1
ATOM 1492 C CA . LYS A 1 186 ? -17.214 9.417 24.861 1.00 94.44 186 LYS A CA 1
ATOM 1493 C C . LYS A 1 186 ? -18.720 9.676 24.774 1.00 94.44 186 LYS A C 1
ATOM 1495 O O . LYS A 1 186 ? -19.262 10.316 25.673 1.00 94.44 186 LYS A O 1
ATOM 1500 N N . ASN A 1 187 ? -19.403 9.150 23.756 1.00 91.62 187 ASN A N 1
ATOM 1501 C CA . ASN A 1 187 ? -20.826 9.376 23.480 1.00 91.62 187 ASN A CA 1
ATOM 1502 C C . ASN A 1 187 ? -21.190 10.860 23.272 1.00 91.62 187 ASN A C 1
ATOM 1504 O O . ASN A 1 187 ? -22.330 11.258 23.510 1.00 91.62 187 ASN A O 1
ATOM 1508 N N . PHE A 1 188 ? -20.238 11.688 22.829 1.00 90.50 188 PHE A N 1
ATOM 1509 C CA . PHE A 1 188 ? -20.511 13.064 22.401 1.00 90.50 188 PHE A CA 1
ATOM 1510 C C . PHE A 1 188 ? -21.102 13.120 20.991 1.00 90.50 188 PHE A C 1
ATOM 1512 O O . PHE A 1 188 ? -21.802 14.074 20.656 1.00 90.50 188 PHE A O 1
ATOM 1519 N N . HIS A 1 189 ? -20.844 12.093 20.182 1.00 86.25 189 HIS A N 1
ATOM 1520 C CA . HIS A 1 189 ? -21.333 11.980 18.817 1.00 86.25 189 HIS A CA 1
ATOM 1521 C C . HIS A 1 189 ? -21.856 10.566 18.544 1.00 86.25 189 HIS A C 1
ATOM 1523 O O . HIS A 1 189 ? -21.252 9.583 18.973 1.00 86.25 189 HIS A O 1
ATOM 1529 N N . VAL A 1 190 ? -22.974 10.456 17.824 1.00 84.38 190 VAL A N 1
ATOM 1530 C CA . VAL A 1 190 ? -23.476 9.163 17.339 1.00 84.38 190 VAL A CA 1
ATOM 1531 C C . VAL A 1 190 ? -22.802 8.888 15.995 1.00 84.38 190 VAL A C 1
ATOM 1533 O O . VAL A 1 190 ? -22.904 9.735 15.112 1.00 84.38 190 VAL A O 1
ATOM 1536 N N . PRO A 1 191 ? -22.111 7.751 15.819 1.00 83.00 191 PRO A N 1
ATOM 1537 C CA . PRO A 1 191 ? -21.406 7.469 14.577 1.00 83.00 191 PRO A CA 1
ATOM 1538 C C . PRO A 1 191 ? -22.405 7.289 13.427 1.00 83.00 191 PRO A C 1
ATOM 1540 O O . PRO A 1 191 ? -23.223 6.372 13.458 1.00 83.00 191 PRO A O 1
ATOM 1543 N N . ASP A 1 192 ? -22.314 8.155 12.417 1.00 87.44 192 ASP A N 1
ATOM 1544 C CA . ASP A 1 192 ? -23.091 8.092 11.171 1.00 87.44 192 ASP A CA 1
ATOM 1545 C C . ASP A 1 192 ? -22.191 7.667 9.999 1.00 87.44 192 ASP A C 1
ATOM 1547 O O . ASP A 1 192 ? -21.954 8.402 9.042 1.00 87.44 192 ASP A O 1
ATOM 1551 N N . PHE A 1 193 ? -21.574 6.493 10.133 1.00 90.19 193 PHE A N 1
ATOM 1552 C CA . PHE A 1 193 ? -20.747 5.891 9.089 1.00 90.19 193 PHE A CA 1
ATOM 1553 C C . PHE A 1 193 ? -20.775 4.367 9.182 1.00 90.19 193 PHE A C 1
ATOM 1555 O O . PHE A 1 193 ? -20.988 3.783 10.248 1.00 90.19 193 PHE A O 1
ATOM 1562 N N . GLU A 1 194 ? -20.526 3.710 8.053 1.00 93.38 194 GLU A N 1
ATOM 1563 C CA . GLU A 1 194 ? -20.389 2.259 8.013 1.00 93.38 194 GLU A CA 1
ATOM 1564 C C . GLU A 1 194 ? -19.010 1.833 8.517 1.00 93.38 194 GLU A C 1
ATOM 1566 O O . GLU A 1 194 ? -17.976 2.343 8.080 1.00 93.38 194 GLU A O 1
ATOM 1571 N N . LYS A 1 195 ? -18.994 0.861 9.430 1.00 96.12 195 LYS A N 1
ATOM 1572 C CA . LYS A 1 195 ? -17.754 0.233 9.881 1.00 96.12 195 LYS A CA 1
ATOM 1573 C C . LYS A 1 195 ? -17.207 -0.721 8.821 1.00 96.12 195 LYS A C 1
ATOM 1575 O O . LYS A 1 195 ? -17.960 -1.417 8.137 1.00 96.12 195 LYS A O 1
ATOM 1580 N N . VAL A 1 196 ? -15.884 -0.810 8.740 1.00 96.62 196 VAL A N 1
ATOM 1581 C CA . VAL A 1 196 ? -15.174 -1.770 7.892 1.00 96.62 196 VAL A CA 1
ATOM 1582 C C . VAL A 1 196 ? -15.413 -3.185 8.409 1.00 96.62 196 VAL A C 1
ATOM 1584 O O . VAL A 1 196 ? -15.164 -3.470 9.574 1.00 96.62 196 VAL A O 1
ATOM 1587 N N . LYS A 1 197 ? -15.859 -4.086 7.531 1.00 95.50 197 LYS A N 1
ATOM 1588 C CA . LYS A 1 197 ? -16.143 -5.496 7.870 1.00 95.50 197 LYS A CA 1
ATOM 1589 C C . LYS A 1 197 ? -15.102 -6.478 7.341 1.00 95.50 197 LYS A C 1
ATOM 1591 O O . LYS A 1 197 ? -15.066 -7.632 7.750 1.00 95.50 197 LYS A O 1
ATOM 1596 N N . GLN A 1 198 ? -14.300 -6.049 6.369 1.00 95.12 198 GLN A N 1
ATOM 1597 C CA . GLN A 1 198 ? -13.344 -6.918 5.694 1.00 95.12 198 GLN A CA 1
ATOM 1598 C C . GLN A 1 198 ? -12.071 -7.036 6.530 1.00 95.12 198 GLN A C 1
ATOM 1600 O O . GLN A 1 198 ? -11.337 -6.065 6.695 1.00 95.12 198 GLN A O 1
ATOM 1605 N N . LEU A 1 199 ? -11.824 -8.241 7.038 1.00 94.44 199 LEU A N 1
ATOM 1606 C CA . LEU A 1 199 ? -10.617 -8.611 7.768 1.00 94.44 199 LEU A CA 1
ATOM 1607 C C . LEU A 1 199 ? -9.853 -9.657 6.961 1.00 94.44 199 LEU A C 1
ATOM 1609 O O . LEU A 1 199 ? -10.439 -10.634 6.491 1.00 94.44 199 LEU A O 1
ATOM 1613 N N . LYS A 1 200 ? -8.540 -9.483 6.842 1.00 93.12 200 LYS A N 1
ATOM 1614 C CA . LYS A 1 200 ? -7.648 -10.465 6.227 1.00 93.12 200 LYS A CA 1
ATOM 1615 C C . LYS A 1 200 ? -6.927 -11.229 7.326 1.00 93.12 200 LYS A C 1
ATOM 1617 O O . LYS A 1 200 ? -6.104 -10.658 8.034 1.00 93.12 200 LYS A O 1
ATOM 1622 N N . GLN A 1 201 ? -7.241 -12.511 7.496 1.00 92.44 201 GLN A N 1
ATOM 1623 C CA . GLN A 1 201 ? -6.551 -13.344 8.480 1.00 92.44 201 GLN A CA 1
ATOM 1624 C C . GLN A 1 201 ? -5.111 -13.615 8.033 1.00 92.44 201 GLN A C 1
ATOM 1626 O O . GLN A 1 201 ? -4.882 -14.061 6.909 1.00 92.44 201 GLN A O 1
ATOM 1631 N N . ILE A 1 202 ? -4.151 -13.382 8.928 1.00 89.56 202 ILE A N 1
ATOM 1632 C CA . ILE A 1 202 ? -2.732 -13.641 8.683 1.00 89.56 202 ILE A CA 1
ATOM 1633 C C . ILE A 1 202 ? -2.369 -14.982 9.317 1.00 89.56 202 ILE A C 1
ATOM 1635 O O . ILE A 1 202 ? -2.470 -15.164 10.530 1.00 89.56 202 ILE A O 1
ATOM 1639 N N . THR A 1 203 ? -1.976 -15.942 8.483 1.00 80.56 203 THR A N 1
ATOM 1640 C CA . THR A 1 203 ? -1.756 -17.340 8.889 1.00 80.56 203 THR A CA 1
ATOM 1641 C C . THR A 1 203 ? -0.283 -17.737 8.963 1.00 80.56 203 THR A C 1
ATOM 1643 O O . THR A 1 203 ? 0.032 -18.779 9.535 1.00 80.56 203 THR A O 1
ATOM 1646 N N . TYR A 1 204 ? 0.637 -16.922 8.436 1.00 69.81 204 TYR A N 1
ATOM 1647 C CA . TYR A 1 204 ? 2.074 -17.188 8.506 1.00 69.81 204 TYR A CA 1
ATOM 1648 C C . TYR A 1 204 ? 2.710 -16.425 9.672 1.00 69.81 204 TYR A C 1
ATOM 1650 O O . TYR A 1 204 ? 2.714 -15.198 9.730 1.00 69.81 204 TYR A O 1
ATOM 1658 N N . SER A 1 205 ? 3.307 -17.166 10.605 1.00 52.69 205 SER A N 1
ATOM 1659 C CA . SER A 1 205 ? 4.214 -16.624 11.616 1.00 52.69 205 SER A CA 1
ATOM 1660 C C . SER A 1 205 ? 5.592 -16.403 10.988 1.00 52.69 205 SER A C 1
ATOM 1662 O O . SER A 1 205 ? 6.547 -17.127 11.272 1.00 52.69 205 SER A O 1
ATOM 1664 N N . GLY A 1 206 ? 5.687 -15.440 10.073 1.00 42.34 206 GLY A N 1
ATOM 1665 C CA . GLY A 1 206 ? 6.969 -14.935 9.599 1.00 42.34 206 GLY A CA 1
ATOM 1666 C C . GLY A 1 206 ? 7.583 -14.068 10.687 1.00 42.34 206 GLY A C 1
ATOM 1667 O O . GLY A 1 206 ? 7.436 -12.854 10.662 1.00 42.34 206 GLY A O 1
ATOM 1668 N N . VAL A 1 207 ? 8.208 -14.695 11.684 1.00 34.94 207 VAL A N 1
ATOM 1669 C CA . VAL A 1 207 ? 9.128 -13.993 12.578 1.00 34.94 207 VAL A CA 1
ATOM 1670 C C . VAL A 1 207 ? 10.270 -13.471 11.711 1.00 34.94 207 VAL A C 1
ATOM 1672 O O . VAL A 1 207 ? 11.054 -14.264 11.187 1.00 34.94 207 VAL A O 1
ATOM 1675 N N . GLN A 1 208 ? 10.353 -12.153 11.570 1.00 34.66 208 GLN A N 1
ATOM 1676 C CA . GLN A 1 208 ? 11.613 -11.438 11.410 1.00 34.66 208 GLN A CA 1
ATOM 1677 C C . GLN A 1 208 ? 11.643 -10.295 12.416 1.00 34.66 208 GLN A C 1
ATOM 1679 O O . GLN A 1 208 ? 10.638 -9.554 12.493 1.00 34.66 208 GLN A O 1
#

Radius of gyration: 21.89 Å; chains: 1; bounding box: 60×34×54 Å

Organism: Theobroma cacao (NCBI:txid3641)

Sequence (208 aa):
LDQASRQLSVDKRSTLHVQCGLRTPQCTIQGSLDKPADATVLRRLHSVWKKRFGEVADEDSLYIVDAERVLQMEDFNEDGVWVTSSAYRNANPDPLRDFAEGIVKEINTNNMEDVLRFCNIYVDLDFQVLEAKMIWVDRLGFDVRIYSPQKGVFDVRIPFPQEVTDEKGAKSSFNGMSQLAWEVEKNFHVPDFEKVKQLKQITYSGVQ

Foldseek 3Di:
DDPPPPPQDPFQWDWDKDWDADLTKIKIFTAGKAQDPDPVVLVVVQVVCCVVPVDGDDSSPDIDGPGQWMFIDRHPPDPGDIGGPVRVVPDDDFLCPVPWVVVQVVCQVPPQVLQLLCCVQQADDPAHFPGKGWGTATQFFTKIWTADPVQGIKIFTGGQPHGDRHPVRRVVSSVVSSVVSVCVVVVVDPDPDDHGYDIGHDDDPPDD

pLDDT: mean 91.41, std 12.09, range [34.66, 98.69]